Protein AF-0000000084946964 (afdb_homodimer)

InterPro domains:
  IPR011576 Pyridoxamine 5'-phosphate oxidase, N-terminal [PF01243] (3-88)
  IPR012349 FMN-binding split barrel [G3DSA:2.30.110.10] (1-130)

Secondary structure (DSSP, 8-state):
-HHHHHHHHHHS-EEEEEEETTEEEEEEE---EEETTEEEEEEETTSHHHHHHHH--EEEEEEEETTEEEEEEEEEEE---HHHHHHHHHH-GGGGGT--TTSSSEEEEEEEEEEEEEEESSSPPEEEE-/-HHHHHHHHHHS-EEEEEEETTEEEEEEE---EEETTEEEEEEETTSHHHHHHHH--EEEEEEEETTEEEEEEEEEEE---HHHHHHHHHH-GGGGGT--TTSSSEEEEEEEEEEEEEEESSSPPEEEE-

Organism: NCBI:txid445974

Nearest PDB structures (foldseek):
  2ig6-assembly1_A  TM=9.755E-01  e=3.071E-15  Clostridium acetobutylicum
  2ig6-assembly1_B  TM=9.569E-01  e=4.060E-15  Clostridium acetobutylicum
  2fhq-assembly1_B  TM=7.489E-01  e=1.573E-07  Bacteroides thetaiotaomicron VPI-5482
  2arz-assembly1_B  TM=8.173E-01  e=4.238E-06  Pseudomonas aeruginosa PAO1
  2hti-assembly1_A-2  TM=7.293E-01  e=6.716E-07  Halalkalibacterium halodurans

pLDDT: mean 97.81, std 1.6, range [90.12, 99.0]

Structure (mmCIF, N/CA/C/O backbone):
data_AF-0000000084946964-model_v1
#
loop_
_entity.id
_entity.type
_entity.pdbx_description
1 polymer "Pyridoxamine 5'-phosphate oxidase family protein"
#
loop_
_atom_site.group_PDB
_atom_site.id
_atom_site.type_symbol
_atom_site.label_atom_id
_atom_site.label_alt_id
_atom_site.label_comp_id
_atom_site.label_asym_id
_atom_site.label_entity_id
_atom_site.label_seq_id
_atom_site.pdbx_PDB_ins_code
_atom_site.Cartn_x
_atom_site.Cartn_y
_atom_site.Cartn_z
_atom_site.occupancy
_atom_site.B_iso_or_equiv
_atom_site.auth_seq_id
_atom_site.auth_comp_id
_atom_site.auth_asym_id
_atom_site.auth_atom_id
_atom_site.pdbx_PDB_model_num
ATOM 1 N N . MET A 1 1 ? 13.328 17.109 -1.846 1 94.44 1 MET A N 1
ATOM 2 C CA . MET A 1 1 ? 12.023 17.078 -1.196 1 94.44 1 MET A CA 1
ATOM 3 C C . MET A 1 1 ? 10.938 17.609 -2.129 1 94.44 1 MET A C 1
ATOM 5 O O . MET A 1 1 ? 9.891 17 -2.281 1 94.44 1 MET A O 1
ATOM 9 N N . ASN A 1 2 ? 11.18 18.641 -2.904 1 95.31 2 ASN A N 1
ATOM 10 C CA . ASN A 1 2 ? 10.164 19.25 -3.758 1 95.31 2 ASN A CA 1
ATOM 11 C C . ASN A 1 2 ? 9.727 18.312 -4.875 1 95.31 2 ASN A C 1
ATOM 13 O O . ASN A 1 2 ? 8.547 18.234 -5.203 1 95.31 2 ASN A O 1
ATOM 17 N N . GLU A 1 3 ? 10.672 17.562 -5.461 1 96.81 3 GLU A N 1
ATOM 18 C CA . GLU A 1 3 ? 10.328 16.625 -6.523 1 96.81 3 GLU A CA 1
ATOM 19 C C . GLU A 1 3 ? 9.453 15.492 -5.992 1 96.81 3 GLU A C 1
ATOM 21 O O . GLU A 1 3 ? 8.531 15.039 -6.672 1 96.81 3 GLU A O 1
ATOM 26 N N . VAL A 1 4 ? 9.781 15.062 -4.785 1 98.31 4 VAL A N 1
ATOM 27 C CA . VAL A 1 4 ? 9 14.016 -4.133 1 98.31 4 VAL A CA 1
ATOM 28 C C . VAL A 1 4 ? 7.586 14.523 -3.861 1 98.31 4 VAL A C 1
ATOM 30 O O . VAL A 1 4 ? 6.605 13.844 -4.18 1 98.31 4 VAL A O 1
ATOM 33 N N . TYR A 1 5 ? 7.5 15.719 -3.395 1 98.62 5 TYR A N 1
ATOM 34 C CA . TYR A 1 5 ? 6.223 16.359 -3.107 1 98.62 5 TYR A CA 1
ATOM 35 C C . TYR A 1 5 ? 5.387 16.5 -4.375 1 98.62 5 TYR A C 1
ATOM 37 O O . TYR A 1 5 ? 4.215 16.125 -4.398 1 98.62 5 TYR A O 1
ATOM 45 N N . GLU A 1 6 ? 5.965 16.984 -5.406 1 97.88 6 GLU A N 1
ATOM 46 C CA . GLU A 1 6 ? 5.266 17.234 -6.664 1 97.88 6 GLU A CA 1
ATOM 47 C C . GLU A 1 6 ? 4.789 15.922 -7.285 1 97.88 6 GLU A C 1
ATOM 49 O O . GLU A 1 6 ? 3.711 15.867 -7.883 1 97.88 6 GLU A O 1
ATOM 54 N N . PHE A 1 7 ? 5.648 14.93 -7.176 1 98.38 7 PHE A N 1
ATOM 55 C CA . PHE A 1 7 ? 5.262 13.633 -7.727 1 98.38 7 PHE A CA 1
ATOM 56 C C . PHE A 1 7 ? 4.035 13.086 -7.008 1 98.38 7 PHE A C 1
ATOM 58 O O . PHE A 1 7 ? 3.094 12.609 -7.645 1 98.38 7 PHE A O 1
ATOM 65 N N . LEU A 1 8 ? 4.066 13.125 -5.637 1 98.5 8 LEU A N 1
ATOM 66 C CA . LEU A 1 8 ? 2.932 12.648 -4.855 1 98.5 8 LEU A CA 1
ATOM 67 C C . LEU A 1 8 ? 1.674 13.445 -5.18 1 98.5 8 LEU A C 1
ATOM 69 O O . LEU A 1 8 ? 0.585 12.875 -5.293 1 98.5 8 LEU A O 1
ATOM 73 N N . LYS A 1 9 ? 1.826 14.75 -5.336 1 97.69 9 LYS A N 1
ATOM 74 C CA . LYS A 1 9 ? 0.696 15.609 -5.688 1 97.69 9 LYS A CA 1
ATOM 75 C C . LYS A 1 9 ? 0.116 15.219 -7.043 1 97.69 9 LYS A C 1
ATOM 77 O O . LYS A 1 9 ? -1.104 15.18 -7.219 1 97.69 9 LYS A O 1
ATOM 82 N N . LYS A 1 10 ? 0.976 14.969 -7.93 1 97.5 10 LYS A N 1
ATOM 83 C CA . LYS A 1 10 ? 0.555 14.57 -9.273 1 97.5 10 LYS A CA 1
ATOM 84 C C . LYS A 1 10 ? -0.201 13.25 -9.242 1 97.5 10 LYS A C 1
ATOM 86 O O . LYS A 1 10 ? -1.164 13.062 -9.992 1 97.5 10 LYS A O 1
ATOM 91 N N . CYS A 1 11 ? 0.212 12.328 -8.422 1 97.19 11 CYS A N 1
ATOM 92 C CA . CYS A 1 11 ? -0.445 11.031 -8.297 1 97.19 11 CYS A CA 1
ATOM 93 C C . CYS A 1 11 ? -1.863 11.188 -7.758 1 97.19 11 CYS A C 1
ATOM 95 O O . CYS A 1 11 ? -2.754 10.406 -8.109 1 97.19 11 CYS A O 1
ATOM 97 N N . GLY A 1 12 ? -2.057 12.188 -6.875 1 96.25 12 GLY A N 1
ATOM 98 C CA . GLY A 1 12 ? -3.363 12.406 -6.277 1 96.25 12 GLY A CA 1
ATOM 99 C C . GLY A 1 12 ? -3.648 11.477 -5.113 1 96.25 12 GLY A C 1
ATOM 100 O O . GLY A 1 12 ? -4.012 11.93 -4.023 1 96.25 12 GLY A O 1
ATOM 101 N N . THR A 1 13 ? -3.525 10.18 -5.359 1 97.69 13 THR A N 1
ATOM 102 C CA . THR A 1 13 ? -3.691 9.164 -4.332 1 97.69 13 THR A CA 1
ATOM 103 C C . THR A 1 13 ? -2.4 8.375 -4.141 1 97.69 13 THR A C 1
ATOM 105 O O . THR A 1 13 ? -1.735 8.016 -5.113 1 97.69 13 THR A O 1
ATOM 108 N N . TYR A 1 14 ? -1.976 8.219 -2.918 1 98.75 14 TYR A N 1
ATOM 109 C CA . TYR A 1 14 ? -0.879 7.32 -2.58 1 98.75 14 TYR A CA 1
ATOM 110 C C . TYR A 1 14 ? -1.308 6.312 -1.522 1 98.75 14 TYR A C 1
ATOM 112 O O . TYR A 1 14 ? -2.387 6.438 -0.936 1 98.75 14 TYR A O 1
ATOM 120 N N . TYR A 1 15 ? -0.534 5.277 -1.312 1 98.94 15 TYR A N 1
ATOM 121 C CA . TYR A 1 15 ? -0.86 4.191 -0.394 1 98.94 15 TYR A CA 1
ATOM 122 C C . TYR A 1 15 ? 0.138 4.129 0.755 1 98.94 15 TYR A C 1
ATOM 124 O O . TYR A 1 15 ? 1.344 3.998 0.533 1 98.94 15 TYR A O 1
ATOM 132 N N . LEU A 1 16 ? -0.376 4.277 1.931 1 99 16 LEU A N 1
ATOM 133 C CA . LEU A 1 16 ? 0.419 4.344 3.152 1 99 16 LEU A CA 1
ATOM 134 C C . LEU A 1 16 ? 0.406 3.01 3.887 1 99 16 LEU A C 1
ATOM 136 O O . LEU A 1 16 ? -0.66 2.502 4.242 1 99 16 LEU A O 1
ATOM 140 N N . ALA A 1 17 ? 1.577 2.473 4.09 1 98.94 17 ALA A N 1
ATOM 141 C CA . ALA A 1 17 ? 1.713 1.225 4.832 1 98.94 17 ALA A CA 1
ATOM 142 C C . ALA A 1 17 ? 2.219 1.482 6.25 1 98.94 17 ALA A C 1
ATOM 144 O O . ALA A 1 17 ? 3.119 2.299 6.457 1 98.94 17 ALA A O 1
ATOM 145 N N . THR A 1 18 ? 1.637 0.892 7.199 1 98.94 18 THR A N 1
ATOM 146 C CA . THR A 1 18 ? 2.021 0.849 8.609 1 98.94 18 THR A CA 1
ATOM 147 C C . THR A 1 18 ? 2.018 -0.586 9.125 1 98.94 18 THR A C 1
ATOM 149 O O . THR A 1 18 ? 1.725 -1.521 8.375 1 98.94 18 THR A O 1
ATOM 152 N N . VAL A 1 19 ? 2.473 -0.754 10.391 1 98.88 19 VAL A N 1
ATOM 153 C CA . VAL A 1 19 ? 2.438 -2.066 11.031 1 98.88 19 VAL A CA 1
ATOM 154 C C . VAL A 1 19 ? 1.538 -2.016 12.266 1 98.88 19 VAL A C 1
ATOM 156 O O . VAL A 1 19 ? 1.635 -1.089 13.07 1 98.88 19 VAL A O 1
ATOM 159 N N . GLU A 1 20 ? 0.625 -2.852 12.383 1 98.69 20 GLU A N 1
ATOM 160 C CA . GLU A 1 20 ? -0.148 -3.105 13.594 1 98.69 20 GLU A CA 1
A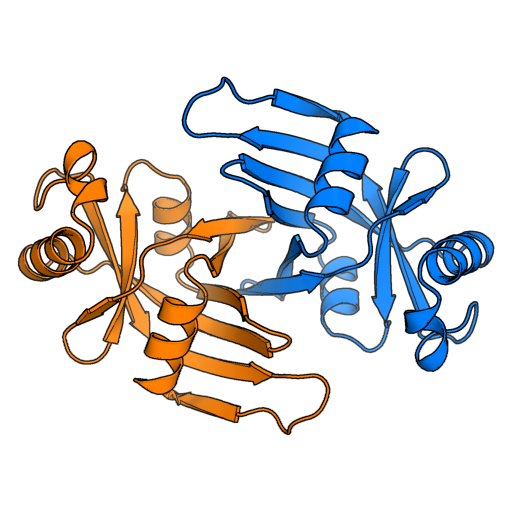TOM 161 C C . GLU A 1 20 ? 0.285 -4.41 14.258 1 98.69 20 GLU A C 1
ATOM 163 O O . GLU A 1 20 ? -0.088 -5.496 13.812 1 98.69 20 GLU A O 1
ATOM 168 N N . GLY A 1 21 ? 1.066 -4.332 15.391 1 97.5 21 GLY A N 1
ATOM 169 C CA . GLY A 1 21 ? 1.725 -5.531 15.891 1 97.5 21 GLY A CA 1
ATOM 170 C C . GLY A 1 21 ? 2.717 -6.117 14.906 1 97.5 21 GLY A C 1
ATOM 171 O O . GLY A 1 21 ? 3.768 -5.531 14.648 1 97.5 21 GLY A O 1
ATOM 172 N N . TYR A 1 22 ? 2.375 -7.215 14.336 1 97.25 22 TYR A N 1
ATOM 173 C CA . TYR A 1 22 ? 3.244 -7.836 13.344 1 97.25 22 TYR A CA 1
ATOM 174 C C . TYR A 1 22 ? 2.596 -7.82 11.961 1 97.25 22 TYR A C 1
ATOM 176 O O . TYR A 1 22 ? 3.156 -8.352 11 1 97.25 22 TYR A O 1
ATOM 184 N N . LYS A 1 23 ? 1.395 -7.238 11.859 1 98.62 23 LYS A N 1
ATOM 185 C CA . LYS A 1 23 ? 0.622 -7.277 10.625 1 98.62 23 LYS A CA 1
ATOM 186 C C . LYS A 1 23 ? 0.816 -6 9.812 1 98.62 23 LYS A C 1
ATOM 188 O O . LYS A 1 23 ? 0.728 -4.895 10.352 1 98.62 23 LYS A O 1
ATOM 193 N N . PRO A 1 24 ? 1.082 -6.152 8.523 1 98.94 24 PRO A N 1
ATOM 194 C CA . PRO A 1 24 ? 1.097 -4.969 7.656 1 98.94 24 PRO A CA 1
ATOM 195 C C . PRO A 1 24 ? -0.3 -4.406 7.406 1 98.94 24 PRO A C 1
ATOM 197 O O . PRO A 1 24 ? -1.271 -5.16 7.324 1 98.94 24 PRO A O 1
ATOM 200 N N . ARG A 1 25 ? -0.43 -3.15 7.375 1 98.94 25 ARG A N 1
ATOM 201 C CA . ARG A 1 25 ? -1.631 -2.418 6.984 1 98.94 25 ARG A CA 1
ATOM 202 C C . ARG A 1 25 ? -1.343 -1.472 5.824 1 98.94 25 ARG A C 1
ATOM 204 O O . ARG A 1 25 ? -0.247 -0.915 5.727 1 98.94 25 ARG A O 1
ATOM 211 N N . VAL A 1 26 ? -2.258 -1.271 4.934 1 98.94 26 VAL A N 1
ATOM 212 C CA . VAL A 1 26 ? -2.09 -0.333 3.83 1 98.94 26 VAL A CA 1
ATOM 213 C C . VAL A 1 26 ? -3.438 0.286 3.467 1 98.94 26 VAL A C 1
ATOM 215 O O . VAL A 1 26 ? -4.461 -0.405 3.451 1 98.94 26 VAL A O 1
ATOM 218 N N . ARG A 1 27 ? -3.457 1.585 3.213 1 98.81 27 ARG A N 1
ATOM 219 C CA . ARG A 1 27 ? -4.68 2.307 2.867 1 98.81 27 ARG A CA 1
ATOM 220 C C . ARG A 1 27 ? -4.379 3.479 1.94 1 98.81 27 ARG A C 1
ATOM 222 O O . ARG A 1 27 ? -3.252 3.98 1.912 1 98.81 27 ARG A O 1
ATOM 229 N N . PRO A 1 28 ? -5.348 3.879 1.235 1 98.5 28 PRO A N 1
ATOM 230 C CA . PRO A 1 28 ? -5.148 5.047 0.374 1 98.5 28 PRO A CA 1
ATOM 231 C C . PRO A 1 28 ? -5.211 6.363 1.143 1 98.5 28 PRO A C 1
ATOM 233 O O . PRO A 1 28 ? -6.004 6.5 2.078 1 98.5 28 PRO A O 1
ATOM 236 N N . PHE A 1 29 ? -4.383 7.27 0.793 1 98.38 29 PHE A N 1
ATOM 237 C CA . PHE A 1 29 ? -4.367 8.648 1.263 1 98.38 29 PHE A CA 1
ATOM 238 C C . PHE A 1 29 ? -4.41 9.617 0.09 1 98.38 29 PHE A C 1
ATOM 240 O O . PHE A 1 29 ? -3.879 9.328 -0.984 1 98.38 29 PHE A O 1
ATOM 247 N N . GLY A 1 30 ? -4.988 10.781 0.323 1 96.81 30 GLY A N 1
ATOM 248 C CA . GLY A 1 30 ? -5.035 11.805 -0.705 1 96.81 30 GLY A CA 1
ATOM 249 C C . GLY A 1 30 ? -4.398 13.109 -0.269 1 96.81 30 GLY A C 1
ATOM 250 O O . GLY A 1 30 ? -4.395 14.086 -1.022 1 96.81 30 GLY A O 1
ATOM 251 N N . THR A 1 31 ? -3.928 13.156 0.93 1 97.44 31 THR A N 1
ATOM 252 C CA . THR A 1 31 ? -3.432 14.406 1.48 1 97.44 31 THR A CA 1
ATOM 253 C C . THR A 1 31 ? -1.916 14.367 1.651 1 97.44 31 THR A C 1
ATOM 255 O O . THR A 1 31 ? -1.388 13.477 2.322 1 97.44 31 THR A O 1
ATOM 258 N N . ILE A 1 32 ? -1.217 15.258 1.091 1 98.62 32 ILE A N 1
ATOM 259 C CA . ILE A 1 32 ? 0.216 15.477 1.262 1 98.62 32 ILE A CA 1
ATOM 260 C C . ILE A 1 32 ? 0.525 16.969 1.166 1 98.62 32 ILE A C 1
ATOM 262 O O . ILE A 1 32 ? -0.032 17.672 0.32 1 98.62 32 ILE A O 1
ATOM 266 N N . ASP A 1 33 ? 1.268 17.453 2.061 1 98.06 33 ASP A N 1
ATOM 267 C CA . ASP A 1 33 ? 1.603 18.875 2.014 1 98.06 33 ASP A CA 1
ATOM 268 C C . ASP A 1 33 ? 3.033 19.109 2.488 1 98.06 33 ASP A C 1
ATOM 270 O O . ASP A 1 33 ? 3.646 18.234 3.102 1 98.06 33 ASP A O 1
ATOM 274 N N . LEU A 1 34 ? 3.551 20.25 2.09 1 98 34 LEU A N 1
ATOM 275 C CA . LEU A 1 34 ? 4.84 20.75 2.564 1 98 34 LEU A CA 1
ATOM 276 C C . LEU A 1 34 ? 4.656 21.859 3.598 1 98 34 LEU A C 1
ATOM 278 O O . LEU A 1 34 ? 3.941 22.828 3.35 1 98 34 LEU A O 1
ATOM 282 N N . TYR A 1 35 ? 5.199 21.641 4.715 1 97.38 35 TYR A N 1
ATOM 283 C CA . TYR A 1 35 ? 5.18 22.625 5.789 1 97.38 35 TYR A CA 1
ATOM 284 C C . TYR A 1 35 ? 6.484 22.609 6.574 1 97.38 35 TYR A C 1
ATOM 286 O O . TYR A 1 35 ? 6.996 21.531 6.906 1 97.38 35 TYR A O 1
ATOM 294 N N . ASN A 1 36 ? 7.152 23.781 6.824 1 95.88 36 ASN A N 1
ATOM 295 C CA . ASN A 1 36 ? 8.422 23.906 7.527 1 95.88 36 ASN A CA 1
ATOM 296 C C . ASN A 1 36 ? 9.484 22.969 6.934 1 95.88 36 ASN A C 1
ATOM 298 O O . ASN A 1 36 ? 10.18 22.281 7.668 1 95.88 36 ASN A O 1
ATOM 302 N N . ASN A 1 37 ? 9.492 22.797 5.676 1 95.69 37 ASN A N 1
ATOM 303 C CA . ASN A 1 37 ? 10.477 22.047 4.895 1 95.69 37 ASN A CA 1
ATOM 304 C C . ASN A 1 37 ? 10.406 20.562 5.188 1 95.69 37 ASN A C 1
ATOM 306 O O . ASN A 1 37 ? 11.43 19.875 5.23 1 95.69 37 ASN A O 1
ATOM 310 N N . ARG A 1 38 ? 9.195 20.109 5.477 1 97.31 38 ARG A N 1
ATOM 311 C CA . ARG A 1 38 ? 8.953 18.688 5.66 1 97.31 38 ARG A CA 1
ATOM 312 C C . ARG A 1 38 ? 7.672 18.25 4.961 1 97.31 38 ARG A C 1
ATOM 314 O O . ARG A 1 38 ? 6.762 19.062 4.766 1 97.31 38 ARG A O 1
ATOM 321 N N . LEU A 1 39 ? 7.652 17.016 4.586 1 98.69 39 LEU A N 1
ATOM 322 C CA . LEU A 1 39 ? 6.41 16.422 4.098 1 98.69 39 LEU A CA 1
ATOM 323 C C . LEU A 1 39 ? 5.469 16.094 5.25 1 98.69 39 LEU A C 1
ATOM 325 O O . LEU A 1 39 ? 5.898 15.586 6.289 1 98.69 39 LEU A O 1
ATOM 329 N N . TYR A 1 40 ? 4.195 16.422 5.074 1 98.81 40 TYR A N 1
ATOM 330 C CA . TYR A 1 40 ? 3.172 16.172 6.082 1 98.81 40 TYR A CA 1
ATOM 331 C C . TYR A 1 40 ? 2.043 15.32 5.512 1 98.81 40 TYR A C 1
ATOM 333 O O . TYR A 1 40 ? 1.633 15.508 4.363 1 98.81 40 TYR A O 1
ATOM 341 N N . ILE A 1 41 ? 1.542 14.469 6.34 1 98.88 41 ILE A N 1
ATOM 342 C CA . ILE A 1 41 ? 0.297 13.758 6.059 1 98.88 41 ILE A CA 1
ATOM 343 C C . ILE A 1 41 ? -0.733 14.078 7.141 1 98.88 41 ILE A C 1
ATOM 345 O O . ILE A 1 41 ? -0.386 14.594 8.203 1 98.88 41 ILE A O 1
ATOM 349 N N . GLN A 1 42 ? -1.988 13.773 6.852 1 98.81 42 GLN A N 1
ATOM 350 C CA . GLN A 1 42 ? -3.076 14.117 7.762 1 98.81 42 GLN A CA 1
ATOM 351 C C . GLN A 1 42 ? -4.004 12.922 7.984 1 98.81 42 GLN A C 1
ATOM 353 O O . GLN A 1 42 ? -4.32 12.195 7.043 1 98.81 42 GLN A O 1
ATOM 358 N N . THR A 1 43 ? -4.379 12.703 9.172 1 98.62 43 THR A N 1
ATOM 359 C CA . THR A 1 43 ? -5.391 11.719 9.539 1 98.62 43 THR A CA 1
ATOM 360 C C . THR A 1 43 ? -6.117 12.133 10.812 1 98.62 43 THR A C 1
ATOM 362 O O . THR A 1 43 ? -6.031 13.289 11.234 1 98.62 43 THR A O 1
ATOM 365 N N . GLY A 1 44 ? -7.023 11.289 11.281 1 98.5 44 GLY A N 1
ATOM 366 C CA . GLY A 1 44 ? -7.711 11.508 12.547 1 98.5 44 GLY A CA 1
ATOM 367 C C . GLY A 1 44 ? -7.188 10.625 13.664 1 98.5 44 GLY A C 1
ATOM 368 O O . GLY A 1 44 ? -6.805 9.477 13.43 1 98.5 44 GLY A O 1
ATOM 369 N N . LYS A 1 45 ? -7.25 11.156 14.852 1 98.44 45 LYS A N 1
ATOM 370 C CA . LYS A 1 45 ? -6.781 10.461 16.047 1 98.44 45 LYS A CA 1
ATOM 371 C C . LYS A 1 45 ? -7.559 9.164 16.266 1 98.44 45 LYS A C 1
ATOM 373 O O . LYS A 1 45 ? -7.004 8.172 16.734 1 98.44 45 LYS A O 1
ATOM 378 N N . VAL A 1 46 ? -8.789 9.18 15.922 1 98.25 46 VAL A N 1
ATOM 379 C CA . VAL A 1 46 ? -9.68 8.062 16.219 1 98.25 46 VAL A CA 1
ATOM 380 C C . VAL A 1 46 ? -9.352 6.879 15.312 1 98.25 46 VAL A C 1
ATOM 382 O O . VAL A 1 46 ? -9.781 5.754 15.562 1 98.25 46 VAL A O 1
ATOM 385 N N . LYS A 1 47 ? -8.672 7.121 14.227 1 98.06 47 LYS A N 1
ATOM 386 C CA . LYS A 1 47 ? -8.438 6.098 13.219 1 98.06 47 LYS A CA 1
ATOM 387 C C . LYS A 1 47 ? -7.301 5.168 13.625 1 98.06 47 LYS A C 1
ATOM 389 O O . LYS A 1 47 ? -6.344 5.598 14.273 1 98.06 47 LYS A O 1
ATOM 394 N N . ALA A 1 48 ? -7.332 3.943 13.203 1 98.56 48 ALA A N 1
ATOM 395 C CA . ALA A 1 48 ? -6.332 2.93 13.531 1 98.56 48 ALA A CA 1
ATOM 396 C C . ALA A 1 48 ? -4.941 3.371 13.078 1 98.56 48 ALA A C 1
ATOM 398 O O . ALA A 1 48 ? -3.945 3.068 13.742 1 98.56 48 ALA A O 1
ATOM 399 N N . VAL A 1 49 ? -4.871 4.078 11.914 1 98.81 49 VAL A N 1
ATOM 400 C CA . VAL A 1 49 ? -3.586 4.492 11.359 1 98.81 49 VAL A CA 1
ATOM 401 C C . VAL A 1 49 ? -2.857 5.391 12.359 1 98.81 49 VAL A C 1
ATOM 403 O O . VAL A 1 49 ? -1.637 5.297 12.516 1 98.81 49 VAL A O 1
ATOM 406 N N . SER A 1 50 ? -3.562 6.273 12.969 1 98.75 50 SER A N 1
ATOM 407 C CA . SER A 1 50 ? -2.951 7.145 13.969 1 98.75 50 SER A CA 1
ATOM 408 C C . SER A 1 50 ? -2.322 6.332 15.094 1 98.75 50 SER A C 1
ATOM 410 O O . SER A 1 50 ? -1.161 6.547 15.453 1 98.75 50 SER A O 1
ATOM 412 N N . ARG A 1 51 ? -3.055 5.41 15.633 1 98.56 51 ARG A N 1
ATOM 413 C CA . ARG A 1 51 ? -2.553 4.547 16.703 1 98.56 51 ARG A CA 1
ATOM 414 C C . ARG A 1 51 ? -1.346 3.742 16.219 1 98.56 51 ARG A C 1
ATOM 416 O O . ARG A 1 51 ? -0.357 3.611 16.953 1 98.56 51 ARG A O 1
ATOM 423 N N . GLN A 1 52 ? -1.434 3.182 15.094 1 98.88 52 GLN A N 1
ATOM 424 C CA . GLN A 1 52 ? -0.354 2.377 14.531 1 98.88 52 GLN A CA 1
ATOM 425 C C . GLN A 1 52 ? 0.933 3.188 14.414 1 98.88 52 GLN A C 1
ATOM 427 O O . GLN A 1 52 ? 2.006 2.721 14.805 1 98.88 52 GLN A O 1
ATOM 432 N N . ILE A 1 53 ? 0.849 4.41 13.883 1 98.88 53 ILE A N 1
ATOM 433 C CA . ILE A 1 53 ? 2.016 5.258 13.672 1 98.88 53 ILE A CA 1
ATOM 434 C C . ILE A 1 53 ? 2.629 5.629 15.023 1 98.88 53 ILE A C 1
ATOM 436 O O . ILE A 1 53 ? 3.854 5.676 15.164 1 98.88 53 ILE A O 1
ATOM 440 N N . LYS A 1 54 ? 1.807 5.898 15.977 1 98.5 54 LYS A N 1
ATOM 441 C CA . LYS A 1 54 ? 2.303 6.27 17.297 1 98.5 54 LYS A CA 1
ATOM 442 C C . LYS A 1 54 ? 3.014 5.098 17.969 1 98.5 54 LYS A C 1
ATOM 444 O O . LYS A 1 54 ? 3.98 5.289 18.719 1 98.5 54 LYS A O 1
ATOM 449 N N . GLU A 1 55 ? 2.562 3.895 17.734 1 98.62 55 GLU A N 1
ATOM 450 C CA . GLU A 1 55 ? 3.176 2.689 18.281 1 98.62 55 GLU A CA 1
ATOM 451 C C . GLU A 1 55 ? 4.457 2.33 17.531 1 98.62 55 GLU A C 1
ATOM 453 O O . GLU A 1 55 ? 5.438 1.897 18.141 1 98.62 55 GLU A O 1
ATOM 458 N N . ASN A 1 56 ? 4.457 2.396 16.281 1 98.75 56 ASN A N 1
ATOM 459 C CA . ASN A 1 56 ? 5.574 2.168 15.367 1 98.75 56 ASN A CA 1
ATOM 460 C C . ASN A 1 56 ? 5.633 3.234 14.273 1 98.75 56 ASN A C 1
ATOM 462 O O . ASN A 1 56 ? 4.895 3.166 13.289 1 98.75 56 ASN A O 1
ATOM 466 N N . PRO A 1 57 ? 6.52 4.207 14.414 1 98.88 57 PRO A N 1
ATOM 467 C CA . PRO A 1 57 ? 6.496 5.379 13.531 1 98.88 57 PRO A CA 1
ATOM 468 C C . PRO A 1 57 ? 7.027 5.078 12.133 1 98.88 57 PRO A C 1
ATOM 470 O O . PRO A 1 57 ? 7.008 5.949 11.266 1 98.88 57 PRO A O 1
ATOM 473 N N . GLN A 1 58 ? 7.574 3.852 11.898 1 98.88 58 GLN A N 1
ATOM 474 C CA . GLN A 1 58 ? 8.031 3.479 10.562 1 98.88 58 GLN A CA 1
ATOM 475 C C . GLN A 1 58 ? 6.852 3.355 9.602 1 98.88 58 GLN A C 1
ATOM 477 O O . GLN A 1 58 ? 5.879 2.652 9.883 1 98.88 58 GLN A O 1
ATOM 482 N N . ILE A 1 59 ? 6.926 4.062 8.5 1 98.94 59 ILE A N 1
ATOM 483 C CA . ILE A 1 59 ? 5.902 3.971 7.461 1 98.94 59 ILE A CA 1
ATOM 484 C C . ILE A 1 59 ? 6.566 3.793 6.098 1 98.94 59 ILE A C 1
ATOM 486 O O . ILE A 1 59 ? 7.766 4.043 5.945 1 98.94 59 ILE A O 1
ATOM 490 N N . GLU A 1 60 ? 5.887 3.357 5.129 1 98.94 60 GLU A N 1
ATOM 491 C CA . GLU A 1 60 ? 6.277 3.404 3.721 1 98.94 60 GLU A CA 1
ATOM 492 C C . GLU A 1 60 ? 5.113 3.846 2.84 1 98.94 60 GLU A C 1
ATOM 494 O O . GLU A 1 60 ? 3.965 3.471 3.088 1 98.94 60 GLU A O 1
ATOM 499 N N . ILE A 1 61 ? 5.387 4.586 1.857 1 98.94 61 ILE A N 1
ATOM 500 C CA . ILE A 1 61 ? 4.41 5.125 0.915 1 98.94 61 ILE A CA 1
ATOM 501 C C . ILE A 1 61 ? 4.734 4.637 -0.496 1 98.94 61 ILE A C 1
ATOM 503 O O . ILE A 1 61 ? 5.902 4.574 -0.885 1 98.94 61 ILE A O 1
ATOM 507 N N . CYS A 1 62 ? 3.746 4.344 -1.235 1 98.94 62 CYS A N 1
ATOM 508 C CA . CYS A 1 62 ? 3.896 4.012 -2.646 1 98.94 62 CYS A CA 1
ATOM 509 C C . CYS A 1 62 ? 2.787 4.648 -3.479 1 98.94 62 CYS A C 1
ATOM 511 O O . CYS A 1 62 ? 1.638 4.715 -3.039 1 98.94 62 CYS A O 1
ATOM 513 N N . ALA A 1 63 ? 3.082 5.082 -4.629 1 98.75 63 ALA A N 1
ATOM 514 C CA . ALA A 1 63 ? 2.135 5.648 -5.59 1 98.75 63 ALA A CA 1
ATOM 515 C C . ALA A 1 63 ? 2.635 5.477 -7.02 1 98.75 63 ALA A C 1
ATOM 517 O O . ALA A 1 63 ? 3.84 5.34 -7.25 1 98.75 63 ALA A O 1
ATOM 518 N N . MET A 1 64 ? 1.759 5.434 -7.895 1 97.69 64 MET A N 1
ATOM 519 C CA . MET A 1 64 ? 2.104 5.312 -9.312 1 97.69 64 MET A CA 1
ATOM 520 C C . MET A 1 64 ? 1.487 6.445 -10.125 1 97.69 64 MET A C 1
ATOM 522 O O . MET A 1 64 ? 0.381 6.898 -9.82 1 97.69 64 MET A O 1
ATOM 526 N N . ASP A 1 65 ? 2.203 6.898 -11.117 1 95.25 65 ASP A N 1
ATOM 527 C CA . ASP A 1 65 ? 1.728 7.871 -12.094 1 95.25 65 ASP A CA 1
ATOM 528 C C . ASP A 1 65 ? 2.398 7.668 -13.445 1 95.25 65 ASP A C 1
ATOM 530 O O . ASP A 1 65 ? 3.619 7.797 -13.57 1 95.25 65 ASP A O 1
ATOM 534 N N . ASP A 1 66 ? 1.605 7.395 -14.516 1 92.12 66 ASP A N 1
ATOM 535 C CA . ASP A 1 66 ? 2.039 7.359 -15.906 1 92.12 66 ASP A CA 1
ATOM 536 C C . ASP A 1 66 ? 3.27 6.473 -16.078 1 92.12 66 ASP A C 1
ATOM 538 O O . ASP A 1 66 ? 4.297 6.922 -16.594 1 92.12 66 ASP A O 1
ATOM 542 N N . GLY A 1 67 ? 3.199 5.297 -15.641 1 93.25 67 GLY A N 1
ATOM 543 C CA . GLY A 1 67 ? 4.246 4.316 -15.875 1 93.25 67 GLY A CA 1
ATOM 544 C C . GLY A 1 67 ? 5.398 4.426 -14.898 1 93.25 67 GLY A C 1
ATOM 545 O O . GLY A 1 67 ? 6.34 3.631 -14.938 1 93.25 67 GLY A O 1
ATOM 546 N N . LYS A 1 68 ? 5.375 5.477 -14.039 1 97.5 68 LYS A N 1
ATOM 547 C CA . LYS A 1 68 ? 6.363 5.637 -12.969 1 97.5 68 LYS A CA 1
ATOM 548 C C . LYS A 1 68 ? 5.738 5.375 -11.602 1 97.5 68 LYS A C 1
ATOM 550 O O . LYS A 1 68 ? 4.52 5.473 -11.445 1 97.5 68 LYS A O 1
ATOM 555 N N . TRP A 1 69 ? 6.609 4.977 -10.656 1 98.56 69 TRP A N 1
ATOM 556 C CA . TRP A 1 69 ? 6.117 4.828 -9.297 1 98.56 69 TRP A CA 1
ATOM 557 C C . TRP A 1 69 ? 7.152 5.316 -8.281 1 98.56 69 TRP A C 1
ATOM 559 O O . TRP A 1 69 ? 8.336 5.438 -8.609 1 98.56 69 TRP A O 1
ATOM 569 N N . ILE A 1 70 ? 6.691 5.66 -7.137 1 98.81 70 ILE A N 1
ATOM 570 C CA . ILE A 1 70 ? 7.551 6.113 -6.051 1 98.81 70 ILE A CA 1
ATOM 571 C C . ILE A 1 70 ? 7.359 5.215 -4.832 1 98.81 70 ILE A C 1
ATOM 573 O O . ILE A 1 70 ? 6.25 4.758 -4.559 1 98.81 70 ILE A O 1
ATOM 577 N N . ARG A 1 71 ? 8.43 4.914 -4.152 1 98.81 71 ARG A N 1
ATOM 578 C CA . ARG A 1 71 ? 8.422 4.305 -2.828 1 98.81 71 ARG A CA 1
ATOM 579 C C . ARG A 1 71 ? 9.188 5.164 -1.828 1 98.81 71 ARG A C 1
ATOM 581 O O . ARG A 1 71 ? 10.305 5.602 -2.107 1 98.81 71 ARG A O 1
ATOM 588 N N . ILE A 1 72 ? 8.547 5.387 -0.712 1 98.94 72 ILE A N 1
ATOM 589 C CA . ILE A 1 72 ? 9.141 6.254 0.299 1 98.94 72 ILE A CA 1
ATOM 590 C C . ILE A 1 72 ? 9.195 5.523 1.64 1 98.94 72 ILE A C 1
ATOM 592 O O . ILE A 1 72 ? 8.156 5.137 2.182 1 98.94 72 ILE A O 1
ATOM 596 N N . GLU A 1 73 ? 10.367 5.289 2.107 1 98.88 73 GLU A N 1
ATOM 597 C CA . GLU A 1 73 ? 10.562 4.906 3.502 1 98.88 73 GLU A CA 1
ATOM 598 C C . GLU A 1 73 ? 10.742 6.133 4.391 1 98.88 73 GLU A C 1
ATOM 600 O O . GLU A 1 73 ? 11.516 7.035 4.066 1 98.88 73 GLU A O 1
ATOM 605 N N . ALA A 1 74 ? 10 6.137 5.5 1 98.94 74 ALA A N 1
ATOM 606 C CA . ALA A 1 74 ? 10.117 7.289 6.395 1 98.94 74 ALA A CA 1
ATOM 607 C C . ALA A 1 74 ? 9.672 6.926 7.809 1 98.94 74 ALA A C 1
ATOM 609 O O . ALA A 1 74 ? 9.141 5.84 8.047 1 98.94 74 ALA A O 1
ATOM 610 N N . THR A 1 75 ? 9.984 7.789 8.734 1 98.88 75 THR A N 1
ATOM 611 C CA . THR A 1 75 ? 9.383 7.809 10.062 1 98.88 75 THR A CA 1
ATOM 612 C C . THR A 1 75 ? 8.422 8.984 10.203 1 98.88 75 THR A C 1
ATOM 614 O O . THR A 1 75 ? 8.719 10.094 9.766 1 98.88 75 THR A O 1
ATOM 617 N N . ALA A 1 76 ? 7.266 8.734 10.734 1 98.94 76 ALA A N 1
ATOM 618 C CA . ALA A 1 76 ? 6.246 9.766 10.883 1 98.94 76 ALA A CA 1
ATOM 619 C C . ALA A 1 76 ? 6.105 10.195 12.336 1 98.94 76 ALA A C 1
ATOM 621 O O . ALA A 1 76 ? 6 9.344 13.234 1 98.94 76 ALA A O 1
ATOM 622 N N . TYR A 1 77 ? 6.012 11.523 12.57 1 98.75 77 TYR A N 1
ATOM 623 C CA . TYR A 1 77 ? 5.895 12.062 13.914 1 98.75 77 TYR A CA 1
ATOM 624 C C . TYR A 1 77 ? 4.727 13.031 14.023 1 98.75 77 TYR A C 1
ATOM 626 O O . TYR A 1 77 ? 4.539 13.883 13.148 1 98.75 77 TYR A O 1
ATOM 634 N N . LEU A 1 78 ? 3.984 12.914 15.062 1 98.75 78 LEU A N 1
ATOM 635 C CA . LEU A 1 78 ? 2.857 13.805 15.312 1 98.75 78 LEU A CA 1
ATOM 636 C C . LEU A 1 78 ? 3.334 15.242 15.531 1 98.75 78 LEU A C 1
ATOM 638 O O . LEU A 1 78 ? 4.316 15.469 16.234 1 98.75 78 LEU A O 1
ATOM 642 N N . ASP A 1 79 ? 2.754 16.172 14.82 1 98.5 79 ASP A N 1
ATOM 643 C CA . ASP A 1 79 ? 2.963 17.594 15.07 1 98.5 79 ASP A CA 1
ATOM 644 C C . ASP A 1 79 ? 1.753 18.203 15.766 1 98.5 79 ASP A C 1
ATOM 646 O O . ASP A 1 79 ? 0.708 18.406 15.141 1 98.5 79 ASP A O 1
ATOM 650 N N . ASN A 1 80 ? 1.892 18.609 17 1 96.38 80 ASN A N 1
ATOM 651 C CA . ASN A 1 80 ? 0.792 19.109 17.812 1 96.38 80 ASN A CA 1
ATOM 652 C C . ASN A 1 80 ? 0.584 20.609 17.625 1 96.38 80 ASN A C 1
ATOM 654 O O . ASN A 1 80 ? -0.281 21.203 18.25 1 96.38 80 ASN A O 1
ATOM 658 N N . ASN A 1 81 ? 1.341 21.203 16.719 1 97.31 81 ASN A N 1
ATOM 659 C CA . ASN A 1 81 ? 1.17 22.625 16.453 1 97.31 81 ASN A CA 1
ATOM 660 C C . ASN A 1 81 ? -0.111 22.891 15.664 1 97.31 81 ASN A C 1
ATOM 662 O O . ASN A 1 81 ? -0.271 22.406 14.539 1 97.31 81 ASN A O 1
ATOM 666 N N . ILE A 1 82 ? -0.979 23.719 16.234 1 98.19 82 ILE A N 1
ATOM 667 C CA . ILE A 1 82 ? -2.273 24 15.633 1 98.19 82 ILE A CA 1
ATOM 668 C C . ILE A 1 82 ? -2.072 24.672 14.273 1 98.19 82 ILE A C 1
ATOM 670 O O . ILE A 1 82 ? -2.885 24.484 13.359 1 98.19 82 ILE A O 1
ATOM 674 N N . ASP A 1 83 ? -0.991 25.391 14.07 1 98.62 83 ASP A N 1
ATOM 675 C CA . ASP A 1 83 ? -0.727 26.078 12.805 1 98.62 83 ASP A CA 1
ATOM 676 C C . ASP A 1 83 ? -0.454 25.062 11.688 1 98.62 83 ASP A C 1
ATOM 678 O O . ASP A 1 83 ? -0.794 25.312 10.531 1 98.62 83 ASP A O 1
ATOM 682 N N . ALA A 1 84 ? 0.186 23.938 12.039 1 98.62 84 ALA A N 1
ATOM 683 C CA . ALA A 1 84 ? 0.391 22.875 11.055 1 98.62 84 ALA A CA 1
ATOM 684 C C . ALA A 1 84 ? -0.941 22.281 10.602 1 98.62 84 ALA A C 1
ATOM 686 O O . ALA A 1 84 ? -1.129 22 9.414 1 98.62 84 ALA A O 1
ATOM 687 N N . GLN A 1 85 ? -1.847 22.109 11.555 1 98.69 85 GLN A N 1
ATOM 688 C CA . GLN A 1 85 ? -3.182 21.625 11.211 1 98.69 85 GLN A CA 1
ATOM 689 C C . GLN A 1 85 ? -3.904 22.609 10.297 1 98.69 85 GLN A C 1
ATOM 691 O O . GLN A 1 85 ? -4.508 22.219 9.297 1 98.69 85 GLN A O 1
ATOM 696 N N . LYS A 1 86 ? -3.812 23.922 10.695 1 98.62 86 LYS A N 1
ATOM 697 C CA . LYS A 1 86 ? -4.434 24.969 9.891 1 98.62 86 LYS A CA 1
ATOM 698 C C . LYS A 1 86 ? -3.887 24.969 8.469 1 98.62 86 LYS A C 1
ATOM 700 O O . LYS A 1 86 ? -4.652 25.047 7.504 1 98.62 86 LYS A O 1
ATOM 705 N N . HIS A 1 87 ? -2.574 24.891 8.375 1 98.62 87 HIS A N 1
ATOM 706 C CA . HIS A 1 87 ? -1.923 24.891 7.066 1 98.62 87 HIS A CA 1
ATOM 707 C C . HIS A 1 87 ? -2.418 23.734 6.203 1 98.62 87 HIS A C 1
ATOM 709 O O . HIS A 1 87 ? -2.791 23.938 5.043 1 98.62 87 HIS A O 1
ATOM 715 N N . MET A 1 88 ? -2.457 22.531 6.742 1 98.5 88 MET A N 1
ATOM 716 C CA . MET A 1 88 ? -2.889 21.328 6.027 1 98.5 88 MET A CA 1
ATOM 717 C C . MET A 1 88 ? -4.34 21.469 5.574 1 98.5 88 MET A C 1
ATOM 719 O O . MET A 1 88 ? -4.652 21.234 4.406 1 98.5 88 MET A O 1
ATOM 723 N N . LEU A 1 89 ? -5.207 21.875 6.484 1 98.31 89 LEU A N 1
ATOM 724 C CA . LEU A 1 89 ? -6.637 21.906 6.188 1 98.31 89 LEU A CA 1
ATOM 725 C C . LEU A 1 89 ? -6.969 23.031 5.219 1 98.31 89 LEU A C 1
ATOM 727 O O . LEU A 1 89 ? -7.941 22.953 4.461 1 98.31 89 LEU A O 1
ATOM 731 N N . ALA A 1 90 ? -6.172 24.125 5.227 1 98.19 90 ALA A N 1
ATOM 732 C CA . ALA A 1 90 ? -6.336 25.188 4.238 1 98.19 90 ALA A CA 1
ATOM 733 C C . ALA A 1 90 ? -6.059 24.672 2.83 1 98.19 90 ALA A C 1
ATOM 735 O O . ALA A 1 90 ? -6.688 25.125 1.866 1 98.19 90 ALA A O 1
ATOM 736 N N . ALA A 1 91 ? -5.098 23.766 2.729 1 97.69 91 ALA A N 1
ATOM 737 C CA . ALA A 1 91 ? -4.715 23.203 1.431 1 97.69 91 ALA A CA 1
ATOM 738 C C . ALA A 1 91 ? -5.742 22.188 0.943 1 97.69 91 ALA A C 1
ATOM 740 O O . ALA A 1 91 ? -5.793 21.875 -0.247 1 97.69 91 ALA A O 1
ATOM 741 N N . TYR A 1 92 ? -6.496 21.609 1.834 1 97.75 92 TYR A N 1
ATOM 742 C CA . TYR A 1 92 ? -7.504 20.609 1.507 1 97.75 92 TYR A CA 1
ATOM 743 C C . TYR A 1 92 ? -8.859 20.984 2.096 1 97.75 92 TYR A C 1
ATOM 745 O O . TYR A 1 92 ? -9.344 20.328 3.021 1 97.75 92 TYR A O 1
ATOM 753 N N . PRO A 1 93 ? -9.594 21.906 1.46 1 96.94 93 PRO A N 1
ATOM 754 C CA . PRO A 1 93 ? -10.836 22.438 2.016 1 96.94 93 PRO A CA 1
ATOM 755 C C . PRO A 1 93 ? -11.922 21.375 2.16 1 96.94 93 PRO A C 1
ATOM 757 O O . PRO A 1 93 ? -12.781 21.484 3.039 1 96.94 93 PRO A O 1
ATOM 760 N N . SER A 1 94 ? -11.883 20.344 1.33 1 95.31 94 SER A N 1
ATOM 761 C CA . SER A 1 94 ? -12.891 19.297 1.396 1 95.31 94 SER A CA 1
ATOM 762 C C . SER A 1 94 ? -12.82 18.547 2.723 1 95.31 94 SER A C 1
ATOM 764 O O . SER A 1 94 ? -13.797 17.906 3.137 1 95.31 94 SER A O 1
ATOM 766 N N . LEU A 1 95 ? -11.68 18.578 3.428 1 96.44 95 LEU A N 1
ATOM 767 C CA . LEU A 1 95 ? -11.492 17.875 4.691 1 96.44 95 LEU A CA 1
ATOM 768 C C . LEU A 1 95 ? -12.102 18.656 5.848 1 96.44 95 LEU A C 1
ATOM 770 O O . LEU A 1 95 ? -12.273 18.109 6.945 1 96.44 95 LEU A O 1
ATOM 774 N N . GLN A 1 96 ? -12.445 19.859 5.641 1 96 96 GLN A N 1
ATOM 775 C CA . GLN A 1 96 ? -12.844 20.75 6.719 1 96 96 GLN A CA 1
ATOM 776 C C . GLN A 1 96 ? -14.25 20.422 7.219 1 96 96 GLN A C 1
ATOM 778 O O . GLN A 1 96 ? -14.664 20.906 8.273 1 96 96 GLN A O 1
ATOM 783 N N . LYS A 1 97 ? -14.977 19.609 6.516 1 95.12 97 LYS A N 1
ATOM 784 C CA . LYS A 1 97 ? -16.266 19.1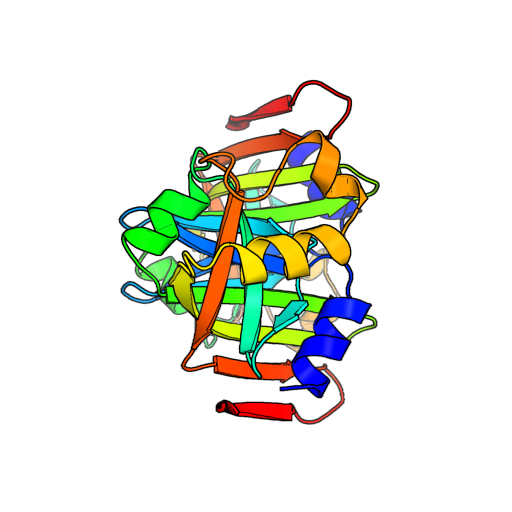09 7.004 1 95.12 97 LYS A CA 1
ATOM 785 C C . LYS A 1 97 ? -16.062 18.109 8.133 1 95.12 97 LYS A C 1
ATOM 787 O O . LYS A 1 97 ? -16.906 18.016 9.039 1 95.12 97 LYS A O 1
ATOM 792 N N . MET A 1 98 ? -14.945 17.438 8.094 1 95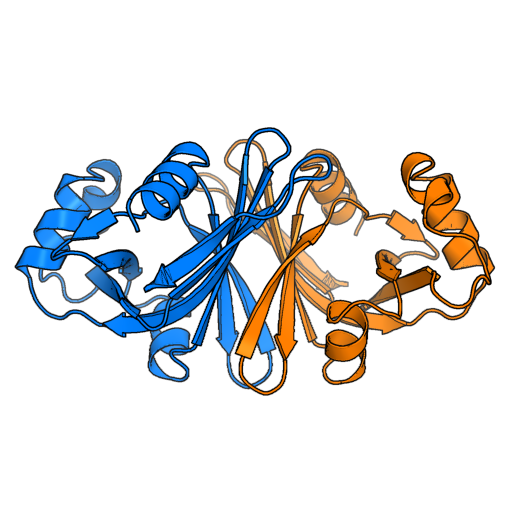.5 98 MET A N 1
ATOM 793 C CA . MET A 1 98 ? -14.711 16.312 9.008 1 95.5 98 MET A CA 1
ATOM 794 C C . MET A 1 98 ? -13.625 16.672 10.023 1 95.5 98 MET A C 1
ATOM 796 O O . MET A 1 98 ? -13.555 16.062 11.094 1 95.5 98 MET A O 1
ATOM 800 N N . TYR A 1 99 ? -12.82 17.656 9.688 1 98 99 TYR A N 1
ATOM 801 C CA . TYR A 1 99 ? -11.648 17.984 10.492 1 98 99 TYR A CA 1
ATOM 802 C C . TYR A 1 99 ? -11.547 19.484 10.719 1 98 99 TYR A C 1
ATOM 804 O O . TYR A 1 99 ? -11.727 20.266 9.789 1 98 99 TYR A O 1
ATOM 812 N N . GLN A 1 100 ? -11.211 19.859 11.992 1 98 100 GLN A N 1
ATOM 813 C CA . GLN A 1 100 ? -10.953 21.234 12.375 1 98 100 GLN A CA 1
ATOM 814 C C . GLN A 1 100 ? -9.695 21.359 13.227 1 98 100 GLN A C 1
ATOM 816 O O . GLN A 1 100 ? -9.422 20.5 14.062 1 98 100 GLN A O 1
ATOM 821 N N . PRO A 1 101 ? -9.008 22.469 12.945 1 98.06 101 PRO A N 1
ATOM 822 C CA . PRO A 1 101 ? -7.855 22.656 13.828 1 98.06 101 PRO A CA 1
ATOM 823 C C . PRO A 1 101 ? -8.234 22.688 15.305 1 98.06 101 PRO A C 1
ATOM 825 O O . PRO A 1 101 ? -9.203 23.359 15.688 1 98.06 101 PRO A O 1
ATOM 828 N N . GLY A 1 102 ? -7.543 21.891 16.062 1 97.94 102 GLY A N 1
ATOM 829 C CA . GLY A 1 102 ? -7.75 21.922 17.5 1 97.94 102 GLY A CA 1
ATOM 830 C C . GLY A 1 102 ? -8.969 21.125 17.953 1 97.94 102 GLY A C 1
ATOM 831 O O . GLY A 1 102 ? -9.367 21.188 19.109 1 97.94 102 GLY A O 1
ATOM 832 N N . ASP A 1 103 ? -9.562 20.328 17.109 1 98 103 ASP A N 1
ATOM 833 C CA . ASP A 1 103 ? -10.812 19.641 17.422 1 98 103 ASP A CA 1
ATOM 834 C C . ASP A 1 103 ? -10.539 18.375 18.234 1 98 103 ASP A C 1
ATOM 836 O O . ASP A 1 103 ? -11.477 17.641 18.594 1 98 103 ASP A O 1
ATOM 840 N N . GLY A 1 104 ? -9.289 18.062 18.484 1 97.69 104 GLY A N 1
ATOM 841 C CA . GLY A 1 104 ? -8.938 16.875 19.219 1 97.69 104 GLY A CA 1
ATOM 842 C C . GLY A 1 104 ? -8.812 15.641 18.359 1 97.69 104 GLY A C 1
ATOM 843 O O . GLY A 1 104 ? -8.195 14.648 18.75 1 97.69 104 GLY A O 1
ATOM 844 N N . ASN A 1 105 ? -9.297 15.68 17.172 1 98.38 105 ASN A N 1
ATOM 845 C CA . ASN A 1 105 ? -9.258 14.547 16.266 1 98.38 105 ASN A CA 1
ATOM 846 C C . ASN A 1 105 ? -8.305 14.797 15.094 1 98.38 105 ASN A C 1
ATOM 848 O O . ASN A 1 105 ? -7.648 13.867 14.617 1 98.38 105 ASN A O 1
ATOM 852 N N . THR A 1 106 ? -8.234 16.062 14.656 1 98.69 106 THR A N 1
ATOM 853 C CA . THR A 1 106 ? -7.355 16.391 13.539 1 98.69 106 THR A CA 1
ATOM 854 C C . THR A 1 106 ? -5.895 16.188 13.922 1 98.69 106 THR A C 1
ATOM 856 O O . THR A 1 106 ? -5.418 16.781 14.898 1 98.69 106 THR A O 1
ATOM 859 N N . GLU A 1 107 ? -5.242 15.336 13.164 1 98.75 107 GLU A N 1
ATOM 860 C CA . GLU A 1 107 ? -3.814 15.125 13.383 1 98.75 107 GLU A CA 1
ATOM 861 C C . GLU A 1 107 ? -3.025 15.297 12.086 1 98.75 107 GLU A C 1
ATOM 863 O O . GLU A 1 107 ? -3.49 14.914 11.016 1 98.75 107 GLU A O 1
ATOM 868 N N . VAL A 1 108 ? -1.864 15.852 12.188 1 98.88 108 VAL A N 1
ATOM 869 C CA . VAL A 1 108 ? -0.889 15.898 11.102 1 98.88 108 VAL A CA 1
ATOM 870 C C . VAL A 1 108 ? 0.432 15.289 11.57 1 98.88 108 VAL A C 1
ATOM 872 O O . VAL A 1 108 ? 0.801 15.414 12.734 1 98.88 108 VAL A O 1
ATOM 875 N N . PHE A 1 109 ? 1.074 14.586 10.703 1 98.94 109 PHE A N 1
ATOM 876 C CA . PHE A 1 109 ? 2.371 13.961 10.945 1 98.94 109 PHE A CA 1
ATOM 877 C C . PHE A 1 109 ? 3.408 14.469 9.953 1 98.94 109 PHE A C 1
ATOM 879 O O . PHE A 1 109 ? 3.133 14.555 8.75 1 98.94 109 PHE A O 1
ATOM 886 N N . TYR A 1 110 ? 4.543 14.852 10.406 1 98.81 110 TYR A N 1
ATOM 887 C CA . TYR A 1 110 ? 5.641 15.156 9.492 1 98.81 110 TYR A CA 1
ATOM 888 C C . TYR A 1 110 ? 6.566 13.953 9.336 1 98.81 110 TYR A C 1
ATOM 890 O O . TYR A 1 110 ? 6.691 13.141 10.258 1 98.81 110 TYR A O 1
ATOM 898 N N . LEU A 1 111 ? 7.191 13.828 8.219 1 98.81 111 LEU A N 1
ATOM 899 C CA . LEU A 1 111 ? 8.047 12.695 7.891 1 98.81 111 LEU A CA 1
ATOM 900 C C . LEU A 1 111 ? 9.516 13.055 8.062 1 98.81 111 LEU A C 1
ATOM 902 O O . LEU A 1 111 ? 9.938 14.156 7.715 1 98.81 111 LEU A O 1
ATOM 906 N N . ARG A 1 112 ? 10.211 12.141 8.617 1 98.5 112 ARG A N 1
ATOM 907 C CA . ARG A 1 112 ? 11.656 12.25 8.781 1 98.5 112 ARG A CA 1
ATOM 908 C C . ARG A 1 112 ? 12.359 11.008 8.234 1 98.5 112 ARG A C 1
ATOM 910 O O . ARG A 1 112 ? 11.711 10 7.949 1 98.5 112 ARG A O 1
ATOM 917 N N . ASN A 1 113 ? 13.773 11.156 8.047 1 98.56 113 ASN A N 1
ATOM 918 C CA . ASN A 1 113 ? 14.578 10.047 7.551 1 98.56 113 ASN A CA 1
ATOM 919 C C . ASN A 1 113 ? 14 9.477 6.258 1 98.56 113 ASN A C 1
ATOM 921 O O . ASN A 1 113 ? 13.859 8.258 6.125 1 98.56 113 ASN A O 1
ATOM 925 N N . VAL A 1 114 ? 13.656 10.391 5.387 1 98.75 114 VAL A N 1
ATOM 926 C CA . VAL A 1 114 ? 12.961 10.016 4.16 1 98.75 114 VAL A CA 1
ATOM 927 C C . VAL A 1 114 ? 13.961 9.492 3.137 1 98.75 114 VAL A C 1
ATOM 929 O O . VAL A 1 114 ? 14.953 10.156 2.828 1 98.75 114 VAL A O 1
ATOM 932 N N . THR A 1 115 ? 13.805 8.328 2.693 1 98.88 115 THR A N 1
ATOM 933 C CA . THR A 1 115 ? 14.414 7.797 1.48 1 98.88 115 THR A CA 1
ATOM 934 C C . THR A 1 115 ? 13.352 7.516 0.422 1 98.88 115 THR A C 1
ATOM 936 O O . THR A 1 115 ? 12.492 6.652 0.612 1 98.88 115 THR A O 1
ATOM 939 N N . ALA A 1 116 ? 13.367 8.25 -0.625 1 98.88 116 ALA A N 1
ATOM 940 C CA . ALA A 1 116 ? 12.391 8.125 -1.703 1 98.88 116 ALA A CA 1
ATOM 941 C C . ALA A 1 116 ? 13.062 7.66 -2.994 1 98.88 116 ALA A C 1
ATOM 943 O O . ALA A 1 116 ? 14.164 8.102 -3.32 1 98.88 116 ALA A O 1
ATOM 944 N N . LYS A 1 117 ? 12.477 6.801 -3.607 1 98.56 117 LYS A N 1
ATOM 945 C CA . LYS A 1 117 ? 12.938 6.301 -4.898 1 98.56 117 LYS A CA 1
ATOM 946 C C . LYS A 1 117 ? 11.836 6.395 -5.949 1 98.56 117 LYS A C 1
ATOM 948 O O . LYS A 1 117 ? 10.742 5.863 -5.754 1 98.56 117 LYS A O 1
ATOM 953 N N . ILE A 1 118 ? 12.047 7.094 -7.016 1 98.31 118 ILE A N 1
ATOM 954 C CA . ILE A 1 118 ? 11.156 7.109 -8.172 1 98.31 118 ILE A CA 1
ATOM 955 C C . ILE A 1 118 ? 11.695 6.18 -9.258 1 98.31 118 ILE A C 1
ATOM 957 O O . ILE A 1 118 ? 12.844 6.32 -9.68 1 98.31 118 ILE A O 1
ATOM 961 N N . CYS A 1 119 ? 10.898 5.301 -9.617 1 97.5 119 CYS A N 1
ATOM 962 C CA . CYS A 1 119 ? 11.336 4.258 -10.539 1 97.5 119 CYS A CA 1
ATOM 963 C C . CYS A 1 119 ? 10.438 4.203 -11.773 1 97.5 119 CYS A C 1
ATOM 965 O O . CYS A 1 119 ? 9.312 4.711 -11.75 1 97.5 119 CYS A O 1
ATOM 967 N N . SER A 1 120 ? 10.953 3.668 -12.836 1 94.88 120 SER A N 1
ATOM 968 C CA . SER A 1 120 ? 10.258 3.293 -14.062 1 94.88 120 SER A CA 1
ATOM 969 C C . SER A 1 120 ? 10.898 2.078 -14.719 1 94.88 120 SER A C 1
ATOM 971 O O . SER A 1 120 ? 11.938 1.595 -14.25 1 94.88 120 SER A O 1
ATOM 973 N N . PHE A 1 121 ? 10.258 1.513 -15.719 1 90.12 121 PHE A N 1
ATOM 974 C CA . PHE A 1 121 ? 10.82 0.352 -16.406 1 90.12 121 PHE A CA 1
ATOM 975 C C . PHE A 1 121 ? 11.891 0.775 -17.391 1 90.12 121 PHE A C 1
ATOM 977 O O . PHE A 1 121 ? 12.664 -0.056 -17.875 1 90.12 121 PHE A O 1
ATOM 984 N N . THR A 1 122 ? 12 2.02 -17.688 1 90.75 122 THR A N 1
ATOM 985 C CA . THR A 1 122 ? 12.836 2.439 -18.812 1 90.75 122 THR A CA 1
ATOM 986 C C . THR A 1 122 ? 13.945 3.371 -18.344 1 90.75 122 THR A C 1
ATOM 988 O O . THR A 1 122 ? 15.008 3.439 -18.969 1 90.75 122 THR A O 1
ATOM 991 N N . GLU A 1 123 ? 13.766 4.082 -17.25 1 93.19 123 GLU A N 1
ATOM 992 C CA . GLU A 1 123 ? 14.727 5.078 -16.781 1 93.19 123 GLU A CA 1
ATOM 993 C C . GLU A 1 123 ? 15.422 4.613 -15.508 1 93.19 123 GLU A C 1
ATOM 995 O O . GLU A 1 123 ? 14.891 3.785 -14.766 1 93.19 123 GLU A O 1
ATOM 1000 N N . GLU A 1 124 ? 16.625 5.137 -15.25 1 95.44 124 GLU A N 1
ATOM 1001 C CA . GLU A 1 124 ? 17.297 4.906 -13.977 1 95.44 124 GLU A CA 1
ATOM 1002 C C . GLU A 1 124 ? 16.516 5.492 -12.82 1 95.44 124 GLU A C 1
ATOM 1004 O O . GLU A 1 124 ? 15.969 6.598 -12.922 1 95.44 124 GLU A O 1
ATOM 1009 N N . PRO A 1 125 ? 16.516 4.816 -11.773 1 96.62 125 PRO A N 1
ATOM 1010 C CA . PRO A 1 125 ? 15.789 5.328 -10.609 1 96.62 125 PRO A CA 1
ATOM 1011 C C . PRO A 1 125 ? 16.391 6.617 -10.055 1 96.62 125 PRO A C 1
ATOM 1013 O O . PRO A 1 125 ? 17.609 6.805 -10.109 1 96.62 125 PRO A O 1
ATOM 1016 N N . LYS A 1 126 ? 15.57 7.547 -9.625 1 97.69 126 LYS A N 1
ATOM 1017 C CA . LYS A 1 126 ? 15.992 8.727 -8.875 1 97.69 126 LYS A CA 1
ATOM 1018 C C . LYS A 1 126 ? 15.82 8.516 -7.375 1 97.69 126 LYS A C 1
ATOM 1020 O O . LYS A 1 126 ? 14.734 8.172 -6.914 1 97.69 126 LYS A O 1
ATOM 1025 N N . ILE A 1 127 ? 16.891 8.742 -6.652 1 98.31 127 ILE A N 1
ATOM 1026 C CA . ILE A 1 127 ? 16.875 8.516 -5.211 1 98.31 127 ILE A CA 1
ATOM 1027 C C . ILE A 1 127 ? 17 9.844 -4.477 1 98.31 127 ILE A C 1
ATOM 1029 O O . ILE A 1 127 ? 17.828 10.68 -4.84 1 98.31 127 ILE A O 1
ATOM 1033 N N . PHE A 1 128 ? 16.141 10.062 -3.498 1 98.38 128 PHE A N 1
ATOM 1034 C CA . PHE A 1 128 ? 16.156 11.258 -2.656 1 98.38 128 PHE A CA 1
ATOM 1035 C C . PHE A 1 128 ? 16.281 10.875 -1.186 1 98.38 128 PHE A C 1
ATOM 1037 O O . PHE A 1 128 ? 15.664 9.906 -0.734 1 98.38 128 PHE A O 1
ATOM 1044 N N . LYS A 1 129 ? 17.219 11.617 -0.52 1 97.94 129 LYS A N 1
ATOM 1045 C CA . LYS A 1 129 ? 17.344 11.445 0.925 1 97.94 129 LYS A CA 1
ATOM 1046 C C . LYS A 1 129 ? 17.266 12.781 1.647 1 97.94 129 LYS A C 1
ATOM 1048 O O . LYS A 1 129 ? 17.938 13.742 1.27 1 97.94 129 LYS A O 1
ATOM 1053 N N . PHE A 1 130 ? 16.422 12.828 2.584 1 96.44 130 PHE A N 1
ATOM 1054 C CA . PHE A 1 130 ? 16.328 14.047 3.381 1 96.44 130 PHE A CA 1
ATOM 1055 C C . PHE A 1 130 ? 15.68 13.766 4.73 1 96.44 130 PHE A C 1
ATOM 1057 O O . PHE A 1 130 ? 15.039 12.727 4.914 1 96.44 130 PHE A O 1
ATOM 1064 N N . MET B 1 1 ? -15.43 -14.422 -3.426 1 94.31 1 MET B N 1
ATOM 1065 C CA . MET B 1 1 ? -14.094 -14.422 -4.02 1 94.31 1 MET B CA 1
ATOM 1066 C C . MET B 1 1 ? -14.117 -13.828 -5.422 1 94.31 1 MET B C 1
ATOM 1068 O O . MET B 1 1 ? -13.297 -12.969 -5.75 1 94.31 1 MET B O 1
ATOM 1072 N N . ASN B 1 2 ? -15.117 -14.078 -6.234 1 95.25 2 ASN B N 1
ATOM 1073 C CA . ASN B 1 2 ? -15.164 -13.609 -7.617 1 95.25 2 ASN B CA 1
ATOM 1074 C C . ASN B 1 2 ? -15.289 -12.094 -7.688 1 95.25 2 ASN B C 1
ATOM 1076 O O . ASN B 1 2 ? -14.664 -11.453 -8.539 1 95.25 2 ASN B O 1
ATOM 1080 N N . GLU B 1 3 ? -16.078 -11.5 -6.797 1 96.75 3 GLU B N 1
ATOM 1081 C CA . GLU B 1 3 ? -16.234 -10.047 -6.793 1 96.75 3 GLU B CA 1
ATOM 1082 C C . GLU B 1 3 ? -14.93 -9.359 -6.418 1 96.75 3 GLU B C 1
ATOM 1084 O O . GLU B 1 3 ? -14.594 -8.312 -6.977 1 96.75 3 GLU B O 1
ATOM 1089 N N . VAL B 1 4 ? -14.242 -9.969 -5.473 1 98.25 4 VAL B N 1
ATOM 1090 C CA . VAL B 1 4 ? -12.945 -9.445 -5.047 1 98.25 4 VAL B CA 1
ATOM 1091 C C . VAL B 1 4 ? -11.953 -9.523 -6.203 1 98.25 4 VAL B C 1
ATOM 1093 O O . VAL B 1 4 ? -11.266 -8.547 -6.508 1 98.25 4 VAL B O 1
ATOM 1096 N N . TYR B 1 5 ? -11.969 -10.625 -6.879 1 98.62 5 TYR B N 1
ATOM 1097 C CA . TYR B 1 5 ? -11.102 -10.852 -8.031 1 98.62 5 TYR B CA 1
ATOM 1098 C C . TYR B 1 5 ? -11.391 -9.844 -9.141 1 98.62 5 TYR B C 1
ATOM 1100 O O . TYR B 1 5 ? -10.477 -9.203 -9.664 1 98.62 5 TYR B O 1
ATOM 1108 N N . GLU B 1 6 ? -12.617 -9.672 -9.469 1 97.88 6 GLU B N 1
ATOM 1109 C CA . GLU B 1 6 ? -13.031 -8.781 -10.547 1 97.88 6 GLU B CA 1
ATOM 1110 C C . GLU B 1 6 ? -12.688 -7.328 -10.219 1 97.88 6 GLU B C 1
ATOM 1112 O O . GLU B 1 6 ? -12.32 -6.559 -11.109 1 97.88 6 GLU B O 1
ATOM 1117 N N . PHE B 1 7 ? -12.898 -6.996 -8.969 1 98.38 7 PHE B N 1
ATOM 1118 C CA . PHE B 1 7 ? -12.578 -5.633 -8.562 1 98.38 7 PHE B CA 1
ATOM 1119 C C . PHE B 1 7 ? -11.086 -5.355 -8.734 1 98.38 7 PHE B C 1
ATOM 1121 O O . PHE B 1 7 ? -10.703 -4.312 -9.266 1 98.38 7 PHE B O 1
ATOM 1128 N N . LEU B 1 8 ? -10.227 -6.309 -8.234 1 98.5 8 LEU B N 1
ATOM 1129 C CA . LEU B 1 8 ? -8.781 -6.145 -8.367 1 98.5 8 LEU B CA 1
ATOM 1130 C C . LEU B 1 8 ? -8.375 -6.078 -9.836 1 98.5 8 LEU B C 1
ATOM 1132 O O . LEU B 1 8 ? -7.516 -5.277 -10.211 1 98.5 8 LEU B O 1
ATOM 1136 N N . LYS B 1 9 ? -9 -6.906 -10.656 1 97.69 9 LYS B N 1
ATOM 1137 C CA . LYS B 1 9 ? -8.719 -6.902 -12.086 1 97.69 9 LYS B CA 1
ATOM 1138 C C . LYS B 1 9 ? -9.078 -5.555 -12.719 1 97.69 9 LYS B C 1
ATOM 1140 O O . LYS B 1 9 ? -8.336 -5.035 -13.547 1 97.69 9 LYS B O 1
ATOM 1145 N N . LYS B 1 10 ? -10.164 -5.066 -12.312 1 97.5 10 LYS B N 1
ATOM 1146 C CA . LYS B 1 10 ? -10.625 -3.777 -12.828 1 97.5 10 LYS B CA 1
ATOM 1147 C C . LYS B 1 10 ? -9.664 -2.656 -12.43 1 97.5 10 LYS B C 1
ATOM 1149 O O . LYS B 1 10 ? -9.43 -1.732 -13.211 1 97.5 10 LYS B O 1
ATOM 1154 N N . CYS B 1 11 ? -9.133 -2.707 -11.242 1 97.25 11 CYS B N 1
ATOM 1155 C CA . CYS B 1 11 ? -8.188 -1.701 -10.766 1 97.25 11 CYS B CA 1
ATOM 1156 C C . CYS B 1 11 ? -6.906 -1.715 -11.594 1 97.25 11 CYS B C 1
ATOM 1158 O O . CYS B 1 11 ? -6.273 -0.675 -11.781 1 97.25 11 CYS B O 1
ATOM 1160 N N . GLY B 1 12 ? -6.512 -2.92 -12.062 1 96.31 12 GLY B N 1
ATOM 1161 C CA . GLY B 1 12 ? -5.293 -3.055 -12.836 1 96.31 12 GLY B CA 1
ATOM 1162 C C . GLY B 1 12 ? -4.039 -3.104 -11.984 1 96.31 12 GLY B C 1
ATOM 1163 O O . GLY B 1 12 ? -3.217 -4.008 -12.125 1 96.31 12 GLY B O 1
ATOM 1164 N N . THR B 1 13 ? -3.883 -2.113 -11.125 1 97.62 13 THR B N 1
ATOM 1165 C CA . THR B 1 13 ? -2.775 -2.051 -10.172 1 97.62 13 THR B CA 1
ATOM 1166 C C . THR B 1 13 ? -3.289 -2.045 -8.742 1 97.62 13 THR B C 1
ATOM 1168 O O . THR B 1 13 ? -4.273 -1.368 -8.43 1 97.62 13 THR B O 1
ATOM 1171 N N . TYR B 1 14 ? -2.736 -2.885 -7.918 1 98.75 14 TYR B N 1
ATOM 1172 C CA . TYR B 1 14 ? -2.992 -2.842 -6.48 1 98.75 14 TYR B CA 1
ATOM 1173 C C . TYR B 1 14 ? -1.689 -2.717 -5.699 1 98.75 14 TYR B C 1
ATOM 1175 O O . TYR B 1 14 ? -0.602 -2.846 -6.27 1 98.75 14 TYR B O 1
ATOM 1183 N N . TYR B 1 15 ? -1.754 -2.398 -4.434 1 98.94 15 TYR B N 1
ATOM 1184 C CA . TYR B 1 15 ? -0.59 -2.164 -3.586 1 98.94 15 TYR B CA 1
ATOM 1185 C C . TYR B 1 15 ? -0.514 -3.193 -2.465 1 98.94 15 TYR B C 1
ATOM 1187 O O . TYR B 1 15 ? -1.45 -3.332 -1.675 1 98.94 15 TYR B O 1
ATOM 1195 N N . LEU B 1 16 ? 0.552 -3.91 -2.451 1 99 16 LEU B N 1
ATOM 1196 C CA . LEU B 1 16 ? 0.774 -5.012 -1.522 1 99 16 LEU B CA 1
ATOM 1197 C C . LEU B 1 16 ? 1.68 -4.582 -0.373 1 99 16 LEU B C 1
ATOM 1199 O O . LEU B 1 16 ? 2.809 -4.137 -0.599 1 99 16 LEU B O 1
ATOM 1203 N N . ALA B 1 17 ? 1.164 -4.711 0.818 1 98.94 17 ALA B N 1
ATOM 1204 C CA . ALA B 1 17 ? 1.947 -4.395 2.01 1 98.94 17 ALA B CA 1
ATOM 1205 C C . ALA B 1 17 ? 2.439 -5.668 2.697 1 98.94 17 ALA B C 1
ATOM 1207 O O . ALA B 1 17 ? 1.695 -6.645 2.816 1 98.94 17 ALA B O 1
ATOM 1208 N N . THR B 1 18 ? 3.645 -5.719 3.064 1 98.94 18 THR B N 1
ATOM 1209 C CA . THR B 1 18 ? 4.305 -6.742 3.869 1 98.94 18 THR B CA 1
ATOM 1210 C C . THR B 1 18 ? 5.094 -6.105 5.012 1 98.94 18 THR B C 1
ATOM 1212 O O . THR B 1 18 ? 5.109 -4.883 5.156 1 98.94 18 THR B O 1
ATOM 1215 N N . VAL B 1 19 ? 5.648 -6.973 5.891 1 98.88 19 VAL B N 1
ATOM 1216 C CA . VAL B 1 19 ? 6.504 -6.496 6.973 1 98.88 19 VAL B CA 1
ATOM 1217 C C . VAL B 1 19 ? 7.91 -7.062 6.809 1 98.88 19 VAL B C 1
ATOM 1219 O O . VAL B 1 19 ? 8.078 -8.258 6.559 1 98.88 19 VAL B O 1
ATOM 1222 N N . GLU B 1 20 ? 8.883 -6.277 6.805 1 98.69 20 GLU B N 1
ATOM 1223 C CA . GLU B 1 20 ? 10.289 -6.664 6.918 1 98.69 20 GLU B CA 1
ATOM 1224 C C . GLU B 1 20 ? 10.836 -6.355 8.305 1 98.69 20 GLU B C 1
ATOM 1226 O O . GLU B 1 20 ? 11.148 -5.203 8.617 1 98.69 20 GLU B O 1
ATOM 1231 N N . GLY B 1 21 ? 11.008 -7.398 9.195 1 97.5 21 GLY B N 1
ATOM 1232 C CA . GLY B 1 21 ? 11.258 -7.117 10.602 1 97.5 21 GLY B CA 1
ATOM 1233 C C . GLY B 1 21 ? 10.117 -6.375 11.273 1 97.5 21 GLY B C 1
ATOM 1234 O O . GLY B 1 21 ? 9.031 -6.934 11.469 1 97.5 21 GLY B O 1
ATOM 1235 N N . TYR B 1 22 ? 10.328 -5.156 11.555 1 97.31 22 TYR B N 1
ATOM 1236 C CA . TYR B 1 22 ? 9.281 -4.348 12.164 1 97.31 22 TYR B CA 1
ATOM 1237 C C . TYR B 1 22 ? 8.828 -3.244 11.219 1 97.31 22 TYR B C 1
ATOM 1239 O O . TYR B 1 22 ? 7.977 -2.424 11.578 1 97.31 22 TYR B O 1
ATOM 1247 N N . LYS B 1 23 ? 9.406 -3.199 10.016 1 98.62 23 LYS B N 1
ATOM 1248 C CA . LYS B 1 23 ? 9.141 -2.109 9.078 1 98.62 23 LYS B CA 1
ATOM 1249 C C . LYS B 1 23 ? 8.086 -2.504 8.055 1 98.62 23 LYS B C 1
ATOM 1251 O O . LYS B 1 23 ? 8.156 -3.586 7.469 1 98.62 23 LYS B O 1
ATOM 1256 N N . PRO B 1 24 ? 7.105 -1.629 7.855 1 98.94 24 PRO B N 1
ATOM 1257 C CA . PRO B 1 24 ? 6.16 -1.868 6.758 1 98.94 24 PRO B CA 1
ATOM 1258 C C . PRO B 1 24 ? 6.785 -1.647 5.383 1 98.94 24 PRO B C 1
ATOM 1260 O O . PRO B 1 24 ? 7.641 -0.772 5.223 1 98.94 24 PRO B O 1
ATOM 1263 N N . ARG B 1 25 ? 6.457 -2.436 4.445 1 98.94 25 ARG B N 1
ATOM 1264 C CA . ARG B 1 25 ? 6.805 -2.297 3.033 1 98.94 25 ARG B CA 1
ATOM 1265 C C . ARG B 1 25 ? 5.551 -2.266 2.164 1 98.94 25 ARG B C 1
ATOM 1267 O O . ARG B 1 25 ? 4.559 -2.928 2.473 1 98.94 25 ARG B O 1
ATOM 1274 N N . VAL B 1 26 ? 5.535 -1.526 1.109 1 98.94 26 VAL B N 1
ATOM 1275 C CA . VAL B 1 26 ? 4.4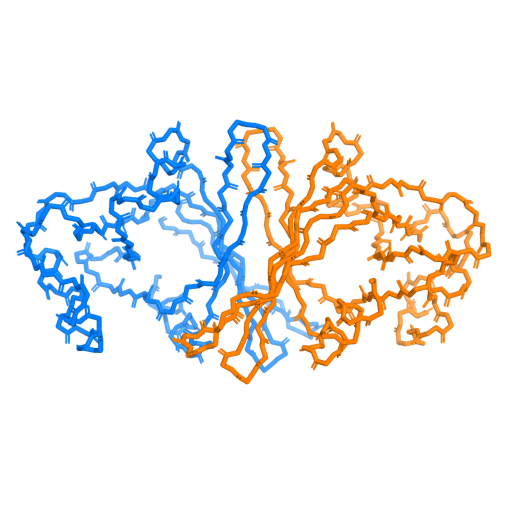06 -1.486 0.188 1 98.94 26 VAL B CA 1
ATOM 1276 C C . VAL B 1 26 ? 4.906 -1.241 -1.233 1 98.94 26 VAL B C 1
ATOM 1278 O O . VAL B 1 26 ? 5.816 -0.437 -1.447 1 98.94 26 VAL B O 1
ATOM 1281 N N . ARG B 1 27 ? 4.363 -1.952 -2.199 1 98.81 27 ARG B N 1
ATOM 1282 C CA . ARG B 1 27 ? 4.758 -1.832 -3.598 1 98.81 27 ARG B CA 1
ATOM 1283 C C . ARG B 1 27 ? 3.58 -2.113 -4.523 1 98.81 27 ARG B C 1
ATOM 1285 O O . ARG B 1 27 ? 2.627 -2.793 -4.137 1 98.81 27 ARG B O 1
ATOM 1292 N N . PRO B 1 28 ? 3.662 -1.612 -5.684 1 98.5 28 PRO B N 1
ATOM 1293 C CA . PRO B 1 28 ? 2.596 -1.902 -6.645 1 98.5 28 PRO B CA 1
ATOM 1294 C C . PRO B 1 28 ? 2.729 -3.287 -7.273 1 98.5 28 PRO B C 1
ATOM 1296 O O . PRO B 1 28 ? 3.844 -3.748 -7.531 1 98.5 28 PRO B O 1
ATOM 1299 N N . PHE B 1 29 ? 1.65 -3.932 -7.473 1 98.38 29 PHE B N 1
ATOM 1300 C CA . PHE B 1 29 ? 1.514 -5.184 -8.203 1 98.38 29 PHE B CA 1
ATOM 1301 C C . PHE B 1 29 ? 0.478 -5.055 -9.312 1 98.38 29 PHE B C 1
ATOM 1303 O O . PHE B 1 29 ? -0.498 -4.312 -9.172 1 98.38 29 PHE B O 1
ATOM 1310 N N . GLY B 1 30 ? 0.665 -5.816 -10.367 1 96.81 30 GLY B N 1
ATOM 1311 C CA . GLY B 1 30 ? -0.292 -5.816 -11.461 1 96.81 30 GLY B CA 1
ATOM 1312 C C . GLY B 1 30 ? -0.87 -7.191 -11.75 1 96.81 30 GLY B C 1
ATOM 1313 O O . GLY B 1 30 ? -1.667 -7.355 -12.672 1 96.81 30 GLY B O 1
ATOM 1314 N N . THR B 1 31 ? -0.44 -8.148 -11.023 1 97.44 31 THR B N 1
ATOM 1315 C CA . THR B 1 31 ? -0.831 -9.523 -11.32 1 97.44 31 THR B CA 1
ATOM 1316 C C . THR B 1 31 ? -1.757 -10.07 -10.242 1 97.44 31 THR B C 1
ATOM 1318 O O . THR B 1 31 ? -1.416 -10.055 -9.055 1 97.44 31 THR B O 1
ATOM 1321 N N . ILE B 1 32 ? -2.873 -10.555 -10.594 1 98.62 32 ILE B N 1
ATOM 1322 C CA . ILE B 1 32 ? -3.822 -11.258 -9.742 1 98.62 32 ILE B CA 1
ATOM 1323 C C . ILE B 1 32 ? -4.57 -12.305 -10.562 1 98.62 32 ILE B C 1
ATOM 1325 O O . ILE B 1 32 ? -4.957 -12.047 -11.703 1 98.62 32 ILE B O 1
ATOM 1329 N N . ASP B 1 33 ? -4.652 -13.461 -10.062 1 98.06 33 ASP B N 1
ATOM 1330 C CA . ASP B 1 33 ? -5.371 -14.492 -10.797 1 98.06 33 ASP B CA 1
ATOM 1331 C C . ASP B 1 33 ? -6.125 -15.422 -9.852 1 98.06 33 ASP B C 1
ATOM 1333 O O . ASP B 1 33 ? -5.863 -15.43 -8.641 1 98.06 33 ASP B O 1
ATOM 1337 N N . LEU B 1 34 ? -7.113 -16.094 -10.406 1 97.94 34 LEU B N 1
ATOM 1338 C CA . LEU B 1 34 ? -7.852 -17.156 -9.711 1 97.94 34 LEU B CA 1
ATOM 1339 C C . LEU B 1 34 ? -7.406 -18.531 -10.18 1 97.94 34 LEU B C 1
ATOM 1341 O O . LEU B 1 34 ? -7.383 -18.812 -11.383 1 97.94 34 LEU B O 1
ATOM 1345 N N . TYR B 1 35 ? -6.977 -19.297 -9.281 1 97.31 35 TYR B N 1
ATOM 1346 C CA . TYR B 1 35 ? -6.578 -20.672 -9.547 1 97.31 35 TYR B CA 1
ATOM 1347 C C . TYR B 1 35 ? -6.961 -21.578 -8.391 1 97.31 35 TYR B C 1
ATOM 1349 O O . TYR B 1 35 ? -6.762 -21.234 -7.223 1 97.31 35 TYR B O 1
ATOM 1357 N N . ASN B 1 36 ? -7.629 -22.75 -8.633 1 95.81 36 ASN B N 1
ATOM 1358 C CA . ASN B 1 36 ? -8.086 -23.703 -7.617 1 95.81 36 ASN B CA 1
ATOM 1359 C C . ASN B 1 36 ? -8.906 -23.016 -6.535 1 95.81 36 ASN B C 1
ATOM 1361 O O . ASN B 1 36 ? -8.695 -23.234 -5.344 1 95.81 36 ASN B O 1
ATOM 1365 N N . ASN B 1 37 ? -9.688 -22.062 -6.891 1 95.69 37 ASN B N 1
ATOM 1366 C CA . ASN B 1 37 ? -10.633 -21.344 -6.047 1 95.69 37 ASN B CA 1
ATOM 1367 C C . ASN B 1 37 ? -9.922 -20.5 -4.996 1 95.69 37 ASN B C 1
ATOM 1369 O O . ASN B 1 37 ? -10.391 -20.391 -3.859 1 95.69 37 ASN B O 1
ATOM 1373 N N . ARG B 1 38 ? -8.758 -20 -5.387 1 97.25 38 ARG B N 1
ATOM 1374 C CA . ARG B 1 38 ? -8.023 -19.078 -4.531 1 97.25 38 ARG B CA 1
ATOM 1375 C C . ARG B 1 38 ? -7.449 -17.922 -5.34 1 97.25 38 ARG B C 1
ATOM 1377 O O . ARG B 1 38 ? -7.207 -18.062 -6.539 1 97.25 38 ARG B O 1
ATOM 1384 N N . LEU B 1 39 ? -7.289 -16.828 -4.672 1 98.69 39 LEU B N 1
ATOM 1385 C CA . LEU B 1 39 ? -6.562 -15.711 -5.273 1 98.69 39 LEU B CA 1
ATOM 1386 C C . LEU B 1 39 ? -5.059 -15.961 -5.246 1 98.69 39 LEU B C 1
ATOM 1388 O O . LEU B 1 39 ? -4.523 -16.438 -4.242 1 98.69 39 LEU B O 1
ATOM 1392 N N . TYR B 1 40 ? -4.395 -15.672 -6.344 1 98.81 40 TYR B N 1
ATOM 1393 C CA . TYR B 1 40 ? -2.951 -15.844 -6.469 1 98.81 40 TYR B CA 1
ATOM 1394 C C . TYR B 1 40 ? -2.271 -14.539 -6.852 1 98.81 40 TYR B C 1
ATOM 1396 O O . TYR B 1 40 ? -2.793 -13.773 -7.668 1 98.81 40 TYR B O 1
ATOM 1404 N N . ILE B 1 41 ? -1.125 -14.352 -6.301 1 98.88 41 ILE B N 1
ATOM 1405 C CA . ILE B 1 41 ? -0.224 -13.289 -6.742 1 98.88 41 ILE B CA 1
ATOM 1406 C C . ILE B 1 41 ? 1.091 -13.898 -7.223 1 98.88 41 ILE B C 1
ATOM 1408 O O . ILE B 1 41 ? 1.384 -15.062 -6.938 1 98.88 41 ILE B O 1
ATOM 1412 N N . GLN B 1 42 ? 1.874 -13.109 -7.938 1 98.81 42 GLN B N 1
ATOM 1413 C CA . GLN B 1 42 ? 3.105 -13.602 -8.539 1 98.81 42 GLN B CA 1
ATOM 1414 C C . GLN B 1 42 ? 4.27 -12.656 -8.273 1 98.81 42 GLN B C 1
ATOM 1416 O O . GLN B 1 42 ? 4.109 -11.43 -8.352 1 98.81 42 GLN B O 1
ATOM 1421 N N . THR B 1 43 ? 5.371 -13.18 -7.93 1 98.62 43 THR B N 1
ATOM 1422 C CA . THR B 1 43 ? 6.621 -12.438 -7.801 1 98.62 43 THR B CA 1
ATOM 1423 C C . THR B 1 43 ? 7.82 -13.344 -8.078 1 98.62 43 THR B C 1
ATOM 1425 O O . THR B 1 43 ? 7.668 -14.43 -8.633 1 98.62 43 THR B O 1
ATOM 1428 N N . GLY B 1 44 ? 9.016 -12.797 -7.93 1 98.5 44 GLY B N 1
ATOM 1429 C CA . GLY B 1 44 ? 10.242 -13.57 -8.047 1 98.5 44 GLY B CA 1
ATOM 1430 C C . GLY B 1 44 ? 10.898 -13.875 -6.711 1 98.5 44 GLY B C 1
ATOM 1431 O O . GLY B 1 44 ? 10.844 -13.047 -5.793 1 98.5 44 GLY B O 1
ATOM 1432 N N . LYS B 1 45 ? 11.539 -15 -6.664 1 98.44 45 LYS B N 1
ATOM 1433 C CA . LYS B 1 45 ? 12.211 -15.453 -5.449 1 98.44 45 LYS B CA 1
ATOM 1434 C C . LYS B 1 45 ? 13.297 -14.477 -5.02 1 98.44 45 LYS B C 1
ATOM 1436 O O . LYS B 1 45 ? 13.539 -14.289 -3.824 1 98.44 45 LYS B O 1
ATOM 1441 N N . VAL B 1 46 ? 13.938 -13.883 -5.961 1 98.25 46 VAL B N 1
ATOM 1442 C CA . VAL B 1 46 ? 15.094 -13.039 -5.691 1 98.25 46 VAL B CA 1
ATOM 1443 C C . VAL B 1 46 ? 14.648 -11.734 -5.039 1 98.25 46 VAL B C 1
ATOM 1445 O O . VAL B 1 46 ? 15.461 -11 -4.484 1 98.25 46 VAL B O 1
ATOM 1448 N N . LYS B 1 47 ? 13.383 -11.391 -5.16 1 98.06 47 LYS B N 1
ATOM 1449 C CA . LYS B 1 47 ? 12.883 -10.094 -4.707 1 98.06 47 LYS B CA 1
ATOM 1450 C C . LYS B 1 47 ? 12.656 -10.094 -3.197 1 98.06 47 LYS B C 1
ATOM 1452 O O . LYS B 1 47 ? 12.281 -11.109 -2.619 1 98.06 47 LYS B O 1
ATOM 1457 N N . ALA B 1 48 ? 12.797 -8.969 -2.559 1 98.56 48 ALA B N 1
ATOM 1458 C CA . ALA B 1 48 ? 12.633 -8.805 -1.116 1 98.56 48 ALA B CA 1
ATOM 1459 C C . ALA B 1 48 ? 11.242 -9.242 -0.668 1 98.56 48 ALA B C 1
ATOM 1461 O O . ALA B 1 48 ? 11.078 -9.789 0.427 1 98.56 48 ALA B O 1
ATOM 1462 N N . VAL B 1 49 ? 10.219 -8.984 -1.522 1 98.81 49 VAL B N 1
ATOM 1463 C CA . VAL B 1 49 ? 8.836 -9.297 -1.161 1 98.81 49 VAL B CA 1
ATOM 1464 C C . VAL B 1 49 ? 8.695 -10.797 -0.913 1 98.81 49 VAL B C 1
ATOM 1466 O O . VAL B 1 49 ? 7.98 -11.219 -0.001 1 98.81 49 VAL B O 1
ATOM 1469 N N . SER B 1 50 ? 9.305 -11.578 -1.736 1 98.75 50 SER B N 1
ATOM 1470 C CA . SER B 1 50 ? 9.25 -13.023 -1.543 1 98.75 50 SER B CA 1
ATOM 1471 C C . SER B 1 50 ? 9.805 -13.414 -0.175 1 98.75 50 SER B C 1
ATOM 1473 O O . SER B 1 50 ? 9.156 -14.156 0.566 1 98.75 50 SER B O 1
ATOM 1475 N N . ARG B 1 51 ? 10.945 -12.922 0.162 1 98.62 51 ARG B N 1
ATOM 1476 C CA . ARG B 1 51 ? 11.562 -13.195 1.459 1 98.62 51 ARG B CA 1
ATOM 1477 C C . ARG B 1 51 ? 10.664 -12.711 2.598 1 98.62 51 ARG B C 1
ATOM 1479 O O . ARG B 1 51 ? 10.492 -13.414 3.596 1 98.62 51 ARG B O 1
ATOM 1486 N N . GLN B 1 52 ? 10.172 -11.547 2.486 1 98.88 52 GLN B N 1
ATOM 1487 C CA . GLN B 1 52 ? 9.312 -10.961 3.514 1 98.88 52 GLN B CA 1
ATOM 1488 C C . GLN B 1 52 ? 8.086 -11.836 3.768 1 98.88 52 GLN B C 1
ATOM 1490 O O . GLN B 1 52 ? 7.742 -12.109 4.918 1 98.88 52 GLN B O 1
ATOM 1495 N N . ILE B 1 53 ? 7.418 -12.281 2.699 1 98.88 53 ILE B N 1
ATOM 1496 C CA . ILE B 1 53 ? 6.211 -13.086 2.818 1 98.88 53 ILE B CA 1
ATOM 1497 C C . ILE B 1 53 ? 6.543 -14.43 3.475 1 98.88 53 ILE B C 1
ATOM 1499 O O . ILE B 1 53 ? 5.777 -14.93 4.297 1 98.88 53 ILE B O 1
ATOM 1503 N N . LYS B 1 54 ? 7.648 -15.008 3.115 1 98.5 54 LYS B N 1
ATOM 1504 C CA . LYS B 1 54 ? 8.047 -16.297 3.686 1 98.5 54 LYS B CA 1
ATOM 1505 C C . LYS B 1 54 ? 8.359 -16.156 5.172 1 98.5 54 LYS B C 1
ATOM 1507 O O . LYS B 1 54 ? 8.109 -17.078 5.949 1 98.5 54 LYS B O 1
ATOM 1512 N N . GLU B 1 55 ? 8.898 -15.039 5.598 1 98.62 55 GLU B N 1
ATOM 1513 C CA . GLU B 1 55 ? 9.211 -14.773 6.996 1 98.62 55 GLU B CA 1
ATOM 1514 C C . GLU B 1 55 ? 7.957 -14.438 7.793 1 98.62 55 GLU B C 1
ATOM 1516 O O . GLU B 1 55 ? 7.812 -14.859 8.945 1 98.62 55 GLU B O 1
ATOM 1521 N N . ASN B 1 56 ? 7.1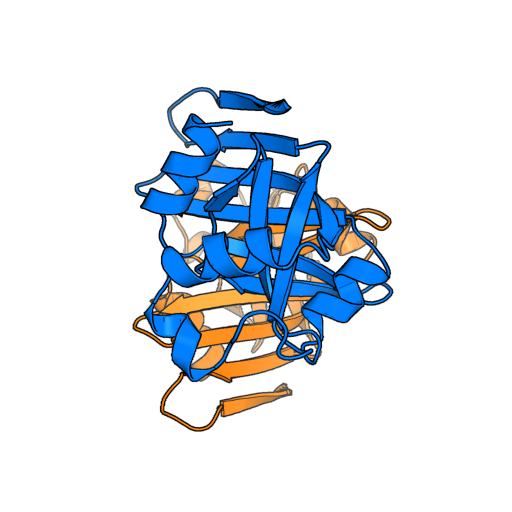09 -13.648 7.277 1 98.75 56 ASN B N 1
ATOM 1522 C CA . ASN B 1 56 ? 5.816 -13.242 7.816 1 98.75 56 ASN B CA 1
ATOM 1523 C C . ASN B 1 56 ? 4.727 -13.258 6.746 1 98.75 56 ASN B C 1
ATOM 1525 O O . ASN B 1 56 ? 4.617 -12.328 5.953 1 98.75 56 ASN B O 1
ATOM 1529 N N . PRO B 1 57 ? 3.896 -14.289 6.73 1 98.88 57 PRO B N 1
ATOM 1530 C CA . PRO B 1 57 ? 2.973 -14.492 5.609 1 98.88 57 PRO B CA 1
ATOM 1531 C C . PRO B 1 57 ? 1.79 -13.531 5.641 1 98.88 57 PRO B C 1
ATOM 1533 O O . PRO B 1 57 ? 0.96 -13.539 4.727 1 98.88 57 PRO B O 1
ATOM 1536 N N . GLN B 1 58 ? 1.656 -12.727 6.723 1 98.88 58 GLN B N 1
ATOM 1537 C CA . GLN B 1 58 ? 0.593 -11.727 6.766 1 98.88 58 GLN B CA 1
ATOM 1538 C C . GLN B 1 58 ? 0.82 -10.633 5.727 1 98.88 58 GLN B C 1
ATOM 1540 O O . GLN B 1 58 ? 1.896 -10.031 5.672 1 98.88 58 GLN B O 1
ATOM 1545 N N . ILE B 1 59 ? -0.167 -10.398 4.898 1 98.94 59 ILE B N 1
ATOM 1546 C CA . ILE B 1 59 ? -0.102 -9.328 3.908 1 98.94 59 ILE B CA 1
ATOM 1547 C C . ILE B 1 59 ? -1.392 -8.508 3.947 1 98.94 59 ILE B C 1
ATOM 1549 O O . ILE B 1 59 ? -2.398 -8.953 4.504 1 98.94 59 ILE B O 1
ATOM 1553 N N . GLU B 1 60 ? -1.418 -7.363 3.422 1 98.94 60 GLU B N 1
ATOM 1554 C CA . GLU B 1 60 ? -2.615 -6.582 3.119 1 98.94 60 GLU B CA 1
ATOM 1555 C C . GLU B 1 60 ? -2.521 -5.938 1.74 1 98.94 60 GLU B C 1
ATOM 1557 O O . GLU B 1 60 ? -1.447 -5.492 1.33 1 98.94 60 GLU B O 1
ATOM 1562 N N . ILE B 1 61 ? -3.586 -5.879 1.062 1 98.94 61 ILE B N 1
ATOM 1563 C CA . ILE B 1 61 ? -3.693 -5.316 -0.28 1 98.94 61 ILE B CA 1
ATOM 1564 C C . ILE B 1 61 ? -4.68 -4.152 -0.274 1 98.94 61 ILE B C 1
ATOM 1566 O O . ILE B 1 61 ? -5.723 -4.219 0.38 1 98.94 61 ILE B O 1
ATOM 1570 N N . CYS B 1 62 ? -4.375 -3.15 -0.996 1 98.94 62 CYS B N 1
ATOM 1571 C CA . CYS B 1 62 ? -5.293 -2.035 -1.205 1 98.94 62 CYS B CA 1
ATOM 1572 C C . CYS B 1 62 ? -5.266 -1.57 -2.656 1 98.94 62 CYS B C 1
ATOM 1574 O O . CYS B 1 62 ? -4.207 -1.548 -3.285 1 98.94 62 CYS B O 1
ATOM 1576 N N . ALA B 1 63 ? -6.359 -1.197 -3.184 1 98.75 63 ALA B N 1
ATOM 1577 C CA . ALA B 1 63 ? -6.504 -0.649 -4.527 1 98.75 63 ALA B CA 1
ATOM 1578 C C . ALA B 1 63 ? -7.727 0.261 -4.621 1 98.75 63 ALA B C 1
ATOM 1580 O O . ALA B 1 63 ? -8.664 0.131 -3.834 1 98.75 63 ALA B O 1
ATOM 1581 N N . MET B 1 64 ? -7.672 1.147 -5.492 1 97.69 64 MET B N 1
ATOM 1582 C CA . MET B 1 64 ? -8.789 2.059 -5.711 1 97.69 64 MET B CA 1
ATOM 1583 C C . MET B 1 64 ? -9.25 2.016 -7.164 1 97.69 64 MET B C 1
ATOM 1585 O O . MET B 1 64 ? -8.438 1.857 -8.078 1 97.69 64 MET B O 1
ATOM 1589 N N . ASP B 1 65 ? -10.547 2.146 -7.367 1 95.19 65 ASP B N 1
ATOM 1590 C CA . ASP B 1 65 ? -11.164 2.273 -8.688 1 95.19 65 ASP B CA 1
ATOM 1591 C C . ASP B 1 65 ? -12.438 3.105 -8.609 1 95.19 65 ASP B C 1
ATOM 1593 O O . ASP B 1 65 ? -13.406 2.717 -7.945 1 95.19 65 ASP B O 1
ATOM 1597 N N . ASP B 1 66 ? -12.492 4.23 -9.352 1 92.06 66 ASP B N 1
ATOM 1598 C CA . ASP B 1 66 ? -13.688 5.039 -9.562 1 92.06 66 ASP B CA 1
ATOM 1599 C C . ASP B 1 66 ? -14.367 5.371 -8.234 1 92.06 66 ASP B C 1
ATOM 1601 O O . ASP B 1 66 ? -15.555 5.082 -8.055 1 92.06 66 ASP B O 1
ATOM 1605 N N . GLY B 1 67 ? -13.664 5.926 -7.34 1 93.31 67 GLY B N 1
ATOM 1606 C CA . GLY B 1 67 ? -14.234 6.422 -6.098 1 93.31 67 GLY B CA 1
ATOM 1607 C C . GLY B 1 67 ? -14.43 5.332 -5.055 1 93.31 67 GLY B C 1
ATOM 1608 O O . GLY B 1 67 ? -14.867 5.609 -3.938 1 93.31 67 GLY B O 1
ATOM 1609 N N . LYS B 1 68 ? -14.18 4.055 -5.445 1 97.5 68 LYS B N 1
ATOM 1610 C CA . LYS B 1 68 ? -14.219 2.934 -4.512 1 97.5 68 LYS B CA 1
ATOM 1611 C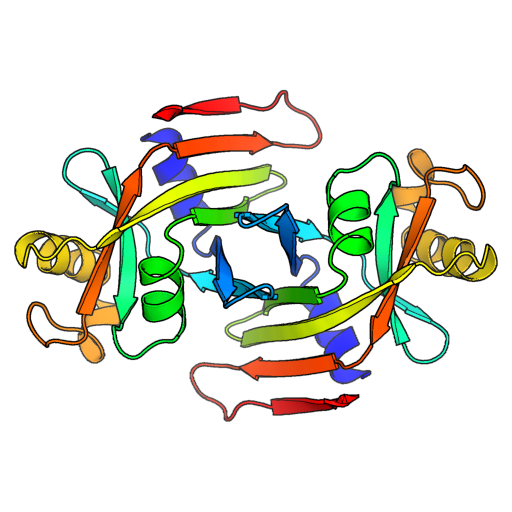 C . LYS B 1 68 ? -12.812 2.398 -4.234 1 97.5 68 LYS B C 1
ATOM 1613 O O . LYS B 1 68 ? -11.898 2.611 -5.031 1 97.5 68 LYS B O 1
ATOM 1618 N N . TRP B 1 69 ? -12.68 1.768 -3.062 1 98.56 69 TRP B N 1
ATOM 1619 C CA . TRP B 1 69 ? -11.406 1.114 -2.781 1 98.56 69 TRP B CA 1
ATOM 1620 C C . TRP B 1 69 ? -11.617 -0.207 -2.051 1 98.56 69 TRP B C 1
ATOM 1622 O O . TRP B 1 69 ? -12.688 -0.445 -1.486 1 98.56 69 TRP B O 1
ATOM 1632 N N . ILE B 1 70 ? -10.664 -1.051 -2.143 1 98.81 70 ILE B N 1
ATOM 1633 C CA . ILE B 1 70 ? -10.695 -2.348 -1.474 1 98.81 70 ILE B CA 1
ATOM 1634 C C . ILE B 1 70 ? -9.492 -2.482 -0.549 1 98.81 70 ILE B C 1
ATOM 1636 O O . ILE B 1 70 ? -8.398 -2.008 -0.871 1 98.81 70 ILE B O 1
ATOM 1640 N N . ARG B 1 71 ? -9.68 -3.061 0.601 1 98.81 71 ARG B N 1
ATOM 1641 C CA . ARG B 1 71 ? -8.625 -3.523 1.496 1 98.81 71 ARG B CA 1
ATOM 1642 C C . ARG B 1 71 ? -8.781 -5.012 1.801 1 98.81 71 ARG B C 1
ATOM 1644 O O . ARG B 1 71 ? -9.867 -5.473 2.137 1 98.81 71 ARG B O 1
ATOM 1651 N N . ILE B 1 72 ? -7.684 -5.691 1.646 1 98.94 72 ILE B N 1
ATOM 1652 C CA . ILE B 1 72 ? -7.715 -7.137 1.831 1 98.94 72 ILE B CA 1
ATOM 1653 C C . ILE B 1 72 ? -6.648 -7.551 2.846 1 98.94 72 ILE B C 1
ATOM 1655 O O . ILE B 1 72 ? -5.457 -7.316 2.631 1 98.94 72 ILE B O 1
ATOM 1659 N N . GLU B 1 73 ? -7.078 -8.078 3.936 1 98.88 73 GLU B N 1
ATOM 1660 C CA . GLU B 1 73 ? -6.188 -8.805 4.832 1 98.88 73 GLU B CA 1
ATOM 1661 C C . GLU B 1 73 ? -6.117 -10.289 4.461 1 98.88 73 GLU B C 1
ATOM 1663 O O . GLU B 1 73 ? -7.152 -10.922 4.242 1 98.88 73 GLU B O 1
ATOM 1668 N N . ALA B 1 74 ? -4.902 -10.789 4.391 1 98.94 74 ALA B N 1
ATOM 1669 C CA . ALA B 1 74 ? -4.766 -12.203 4.039 1 98.94 74 ALA B CA 1
ATOM 1670 C C . ALA B 1 74 ? -3.43 -12.758 4.52 1 98.94 74 ALA B C 1
ATOM 1672 O O . ALA B 1 74 ? -2.564 -12.008 4.977 1 98.94 74 ALA B O 1
ATOM 1673 N N . THR B 1 75 ? -3.314 -14.062 4.496 1 98.88 75 THR B N 1
ATOM 1674 C CA . THR B 1 75 ? -2.041 -14.766 4.586 1 98.88 75 THR B CA 1
ATOM 1675 C C . THR B 1 75 ? -1.65 -15.352 3.232 1 98.88 75 THR B C 1
ATOM 1677 O O . THR B 1 75 ? -2.488 -15.922 2.531 1 98.88 75 THR B O 1
ATOM 1680 N N . ALA B 1 76 ? -0.427 -15.164 2.84 1 98.94 76 ALA B N 1
ATOM 1681 C CA . ALA B 1 76 ? 0.053 -15.648 1.548 1 98.94 76 ALA B CA 1
ATOM 1682 C C . ALA B 1 76 ? 0.963 -16.859 1.718 1 98.94 76 ALA B C 1
ATOM 1684 O O . ALA B 1 76 ? 1.883 -16.844 2.541 1 98.94 76 ALA B O 1
ATOM 1685 N N . TYR B 1 77 ? 0.757 -17.875 0.867 1 98.75 77 TYR B N 1
ATOM 1686 C CA . TYR B 1 77 ? 1.544 -19.109 0.937 1 98.75 77 TYR B CA 1
ATOM 1687 C C . TYR B 1 77 ? 2.115 -19.469 -0.43 1 98.75 77 TYR B C 1
ATOM 1689 O O . TYR B 1 77 ? 1.409 -19.406 -1.439 1 98.75 77 TYR B O 1
ATOM 1697 N N . LEU B 1 78 ? 3.344 -19.844 -0.44 1 98.75 78 LEU B N 1
ATOM 1698 C CA . LEU B 1 78 ? 4.004 -20.266 -1.672 1 98.75 78 LEU B CA 1
ATOM 1699 C C . LEU B 1 78 ? 3.369 -21.531 -2.23 1 98.75 78 LEU B C 1
ATOM 1701 O O . LEU B 1 78 ? 3.074 -22.469 -1.479 1 98.75 78 LEU B O 1
ATOM 1705 N N . ASP B 1 79 ? 3.006 -21.5 -3.49 1 98.5 79 ASP B N 1
ATOM 1706 C CA . ASP B 1 79 ? 2.572 -22.703 -4.203 1 98.5 79 ASP B CA 1
ATOM 1707 C C . ASP B 1 79 ? 3.666 -23.203 -5.141 1 98.5 79 ASP B C 1
ATOM 1709 O O . ASP B 1 79 ? 3.924 -22.609 -6.188 1 98.5 79 ASP B O 1
ATOM 1713 N N . ASN B 1 80 ? 4.246 -24.344 -4.848 1 96.31 80 ASN B N 1
ATOM 1714 C CA . ASN B 1 80 ? 5.383 -24.891 -5.59 1 96.31 80 ASN B CA 1
ATOM 1715 C C . ASN B 1 80 ? 4.926 -25.703 -6.789 1 96.31 80 ASN B C 1
ATOM 1717 O O . ASN B 1 80 ? 5.75 -26.281 -7.508 1 96.31 80 ASN B O 1
ATOM 1721 N N . ASN B 1 81 ? 3.631 -25.75 -7.023 1 97.31 81 ASN B N 1
ATOM 1722 C CA . ASN B 1 81 ? 3.119 -26.469 -8.18 1 97.31 81 ASN B CA 1
ATOM 1723 C C . ASN B 1 81 ? 3.412 -25.734 -9.484 1 97.31 81 ASN B C 1
ATOM 1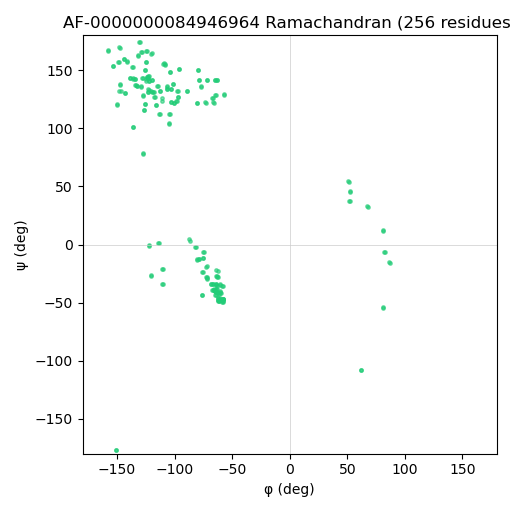725 O O . ASN B 1 81 ? 2.949 -24.609 -9.68 1 97.31 81 ASN B O 1
ATOM 1729 N N . ILE B 1 82 ? 4.133 -26.422 -10.383 1 98.19 82 ILE B N 1
ATOM 1730 C CA . ILE B 1 82 ? 4.547 -25.797 -11.633 1 98.19 82 ILE B CA 1
ATOM 1731 C C . ILE B 1 82 ? 3.318 -25.422 -12.453 1 98.19 82 ILE B C 1
ATOM 1733 O O . ILE B 1 82 ? 3.346 -24.438 -13.203 1 98.19 82 ILE B O 1
ATOM 1737 N N . ASP B 1 83 ? 2.205 -26.109 -12.305 1 98.62 83 ASP B N 1
ATOM 1738 C CA . ASP B 1 83 ? 0.986 -25.812 -13.047 1 98.62 83 ASP B CA 1
ATOM 1739 C C . ASP B 1 83 ? 0.391 -24.484 -12.617 1 98.62 83 ASP B C 1
ATOM 1741 O O . ASP B 1 83 ? -0.203 -23.766 -13.438 1 98.62 83 ASP B O 1
ATOM 1745 N N . ALA B 1 84 ? 0.519 -24.141 -11.336 1 98.62 84 ALA B N 1
ATOM 1746 C CA . ALA B 1 84 ? 0.076 -22.828 -10.867 1 98.62 84 ALA B CA 1
ATOM 1747 C C . ALA B 1 84 ? 0.89 -21.703 -11.508 1 98.62 84 ALA B C 1
ATOM 1749 O O . ALA B 1 84 ? 0.339 -20.672 -11.891 1 98.62 84 ALA B O 1
ATOM 1750 N N . GLN B 1 85 ? 2.195 -21.938 -11.617 1 98.69 85 GLN B N 1
ATOM 1751 C CA . GLN B 1 85 ? 3.053 -20.969 -12.297 1 98.69 85 GLN B CA 1
ATOM 1752 C C . GLN B 1 85 ? 2.65 -20.812 -13.758 1 98.69 85 GLN B C 1
ATOM 1754 O O . GLN B 1 85 ? 2.549 -19.688 -14.258 1 98.69 85 GLN B O 1
ATOM 1759 N N . LYS B 1 86 ? 2.432 -22 -14.422 1 98.62 86 LYS B N 1
ATOM 1760 C CA . LYS B 1 86 ? 2.01 -21.984 -15.82 1 98.62 86 LYS B CA 1
ATOM 1761 C C . LYS B 1 86 ? 0.708 -21.203 -15.992 1 98.62 86 LYS B C 1
ATOM 1763 O O . LYS B 1 86 ? 0.589 -20.375 -16.891 1 98.62 86 LYS B O 1
ATOM 1768 N N . HIS B 1 87 ? -0.227 -21.5 -15.125 1 98.62 87 HIS B N 1
ATOM 1769 C CA . HIS B 1 87 ? -1.526 -20.828 -15.188 1 98.62 87 HIS B CA 1
ATOM 1770 C C . HIS B 1 87 ? -1.381 -19.312 -15.07 1 98.62 87 HIS B C 1
ATOM 1772 O O . HIS B 1 87 ? -1.938 -18.578 -15.875 1 98.62 87 HIS B O 1
ATOM 1778 N N . MET B 1 88 ? -0.634 -18.844 -14.086 1 98.44 88 MET B N 1
ATOM 1779 C CA . MET B 1 88 ? -0.422 -17.422 -13.844 1 98.44 88 MET B CA 1
ATOM 1780 C C . MET B 1 88 ? 0.25 -16.75 -15.039 1 98.44 88 MET B C 1
ATOM 1782 O O . MET B 1 88 ? -0.218 -15.719 -15.523 1 98.44 88 MET B O 1
ATOM 1786 N N . LEU B 1 89 ? 1.312 -17.375 -15.547 1 98.25 89 LEU B N 1
ATOM 1787 C CA . LEU B 1 89 ? 2.102 -16.75 -16.594 1 98.25 89 LEU B CA 1
ATOM 1788 C C . LEU B 1 89 ? 1.349 -16.766 -17.922 1 98.25 89 LEU B C 1
ATOM 1790 O O . LEU B 1 89 ? 1.559 -15.898 -18.781 1 98.25 89 LEU B O 1
ATOM 1794 N N . ALA B 1 90 ? 0.453 -17.766 -18.125 1 98.19 90 ALA B N 1
ATOM 1795 C CA . ALA B 1 90 ? -0.41 -17.781 -19.312 1 98.19 90 ALA B CA 1
ATOM 1796 C C . ALA B 1 90 ? -1.354 -16.578 -19.312 1 98.19 90 ALA B C 1
ATOM 1798 O O . ALA B 1 90 ? -1.679 -16.047 -20.375 1 98.19 90 ALA B O 1
ATOM 1799 N N . ALA B 1 91 ? -1.792 -16.188 -18.125 1 97.62 91 ALA B N 1
ATOM 1800 C CA . ALA B 1 91 ? -2.723 -15.062 -18 1 97.62 91 ALA B CA 1
ATOM 1801 C C . ALA B 1 91 ? -2.004 -13.734 -18.172 1 97.62 91 ALA B C 1
ATOM 1803 O O . ALA B 1 91 ? -2.637 -12.703 -18.438 1 97.62 91 ALA B O 1
ATOM 1804 N N . TYR B 1 92 ? -0.725 -13.695 -17.938 1 97.75 92 TYR B N 1
ATOM 1805 C CA . TYR B 1 92 ? 0.077 -12.477 -18.047 1 97.75 92 TYR B CA 1
ATOM 1806 C C . TYR B 1 92 ? 1.282 -12.703 -18.953 1 97.75 92 TYR B C 1
ATOM 1808 O O . TYR B 1 92 ? 2.424 -12.719 -18.484 1 97.75 92 TYR B O 1
ATOM 1816 N N . PRO B 1 93 ? 1.081 -12.695 -20.281 1 96.88 93 PRO B N 1
ATOM 1817 C CA . PRO B 1 93 ? 2.139 -13.039 -21.234 1 96.88 93 PRO B CA 1
ATOM 1818 C C . PRO B 1 93 ? 3.318 -12.07 -21.188 1 96.88 93 PRO B C 1
ATOM 1820 O O . PRO B 1 93 ? 4.453 -12.453 -21.484 1 96.88 93 PRO B O 1
ATOM 1823 N N . SER B 1 94 ? 3.076 -10.836 -20.812 1 95.19 94 SER B N 1
ATOM 1824 C CA . SER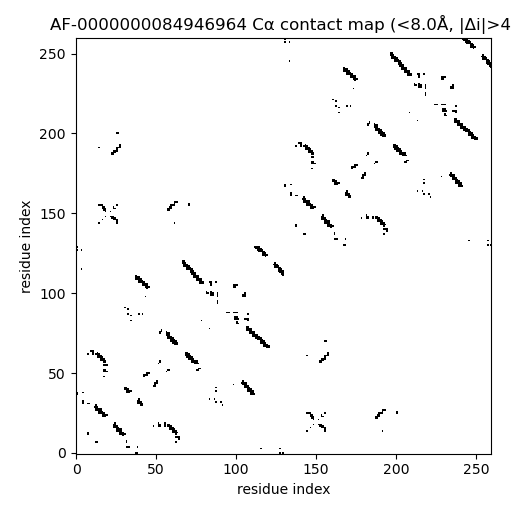 B 1 94 ? 4.145 -9.844 -20.734 1 95.19 94 SER B CA 1
ATOM 1825 C C . SER B 1 94 ? 5.195 -10.234 -19.703 1 95.19 94 SER B C 1
ATOM 1827 O O . SER B 1 94 ? 6.34 -9.773 -19.766 1 95.19 94 SER B O 1
ATOM 1829 N N . LEU B 1 95 ? 4.852 -11.07 -18.719 1 96.31 95 LEU B N 1
ATOM 1830 C CA . LEU B 1 95 ? 5.758 -11.484 -17.656 1 96.31 95 LEU B CA 1
ATOM 1831 C C . LEU B 1 95 ? 6.684 -12.602 -18.141 1 96.31 95 LEU B C 1
ATOM 1833 O O . LEU B 1 95 ? 7.688 -12.906 -17.484 1 96.31 95 LEU B O 1
ATOM 1837 N N . GLN B 1 96 ? 6.398 -13.18 -19.234 1 96.12 96 GLN B N 1
ATOM 1838 C CA . GLN B 1 96 ? 7.098 -14.391 -19.672 1 96.12 96 GLN B CA 1
ATOM 1839 C C . GLN B 1 96 ? 8.492 -14.055 -20.188 1 96.12 96 GLN B C 1
ATOM 1841 O O . GLN B 1 96 ? 9.32 -14.953 -20.375 1 96.12 96 GLN B O 1
ATOM 1846 N N . LYS B 1 97 ? 8.805 -12.828 -20.391 1 95.06 97 LYS B N 1
ATOM 1847 C CA . LYS B 1 97 ? 10.164 -12.406 -20.719 1 95.06 97 LYS B CA 1
ATOM 1848 C C . LYS B 1 97 ? 11.078 -12.531 -19.5 1 95.06 97 LYS B C 1
ATOM 1850 O O . LYS B 1 97 ? 12.273 -12.812 -19.641 1 95.06 97 LYS B O 1
ATOM 1855 N N . MET B 1 98 ? 10.508 -12.383 -18.344 1 95.44 98 MET B N 1
ATOM 1856 C CA . MET B 1 98 ? 11.281 -12.305 -17.109 1 95.44 98 MET B CA 1
ATOM 1857 C C . MET B 1 98 ? 11.078 -13.555 -16.25 1 95.44 98 MET B C 1
ATOM 1859 O O . MET B 1 98 ? 11.914 -13.883 -15.406 1 95.44 98 MET B O 1
ATOM 1863 N N . TYR B 1 99 ? 9.977 -14.25 -16.5 1 98 99 TYR B N 1
ATOM 1864 C CA . TYR B 1 99 ? 9.586 -15.375 -15.648 1 98 99 TYR B CA 1
ATOM 1865 C C . TYR B 1 99 ? 9.195 -16.578 -16.5 1 98 99 TYR B C 1
ATOM 1867 O O . TYR B 1 99 ? 8.484 -16.438 -17.5 1 98 99 TYR B O 1
ATOM 1875 N N . GLN B 1 100 ? 9.672 -17.781 -16.047 1 98 100 GLN B N 1
ATOM 1876 C CA . GLN B 1 100 ? 9.312 -19.047 -16.656 1 98 100 GLN B CA 1
ATOM 1877 C C . GLN B 1 100 ? 8.953 -20.094 -15.594 1 98 100 GLN B C 1
ATOM 1879 O O . GLN B 1 100 ? 9.594 -20.156 -14.539 1 98 100 GLN B O 1
ATOM 1884 N N . PRO B 1 101 ? 7.949 -20.875 -15.992 1 98.06 101 PRO B N 1
ATOM 1885 C CA . PRO B 1 101 ? 7.664 -21.953 -15.039 1 98.06 101 PRO B CA 1
ATOM 1886 C C . PRO B 1 101 ? 8.875 -22.844 -14.758 1 98.06 101 PRO B C 1
ATOM 1888 O O . PRO B 1 101 ? 9.578 -23.25 -15.695 1 98.06 101 PRO B O 1
ATOM 1891 N N . GLY B 1 102 ? 9.148 -23.016 -13.492 1 97.94 102 GLY B N 1
ATOM 1892 C CA . GLY B 1 102 ? 10.211 -23.922 -13.102 1 97.94 102 GLY B CA 1
ATOM 1893 C C . GLY B 1 102 ? 11.594 -23.297 -13.211 1 97.94 102 GLY B C 1
ATOM 1894 O O . GLY B 1 102 ? 12.602 -23.984 -13.078 1 97.94 102 GLY B O 1
ATOM 1895 N N . ASP B 1 103 ? 11.719 -22 -13.391 1 98 103 ASP B N 1
ATOM 1896 C CA . ASP B 1 103 ? 13.016 -21.359 -13.617 1 98 103 ASP B CA 1
ATOM 1897 C C . ASP B 1 103 ? 13.75 -21.125 -12.305 1 98 103 ASP B C 1
ATOM 1899 O O . ASP B 1 103 ? 14.852 -20.562 -12.297 1 98 103 ASP B O 1
ATOM 1903 N N . GLY B 1 104 ? 13.133 -21.469 -11.203 1 97.69 104 GLY B N 1
ATOM 1904 C CA . GLY B 1 104 ? 13.742 -21.25 -9.898 1 97.69 104 GLY B CA 1
ATOM 1905 C C . GLY B 1 104 ? 13.477 -19.875 -9.32 1 97.69 104 GLY B C 1
ATOM 1906 O O . GLY B 1 104 ? 13.609 -19.656 -8.117 1 97.69 104 GLY B O 1
ATOM 1907 N N . ASN B 1 105 ? 13.039 -18.969 -10.117 1 98.38 105 ASN B N 1
ATOM 1908 C CA . ASN B 1 105 ? 12.773 -17.609 -9.68 1 98.38 105 ASN B CA 1
ATOM 1909 C C . ASN B 1 105 ? 11.281 -17.297 -9.664 1 98.38 105 ASN B C 1
ATOM 1911 O O . ASN B 1 105 ? 10.805 -16.562 -8.805 1 98.38 105 ASN B O 1
ATOM 1915 N N . THR B 1 106 ? 10.547 -17.906 -10.625 1 98.69 106 THR B N 1
ATOM 1916 C CA . THR B 1 106 ? 9.109 -17.656 -10.688 1 98.69 106 THR B CA 1
ATOM 1917 C C . THR B 1 106 ? 8.414 -18.234 -9.461 1 98.69 106 THR B C 1
ATOM 1919 O O . THR B 1 106 ? 8.531 -19.422 -9.164 1 98.69 106 THR B O 1
ATOM 1922 N N . GLU B 1 107 ? 7.73 -17.359 -8.766 1 98.75 107 GLU B N 1
ATOM 1923 C CA . GLU B 1 107 ? 6.953 -17.797 -7.609 1 98.75 107 GLU B CA 1
ATOM 1924 C C . GLU B 1 107 ? 5.508 -17.297 -7.699 1 98.75 107 GLU B C 1
ATOM 1926 O O . GLU B 1 107 ? 5.254 -16.188 -8.156 1 98.75 107 GLU B O 1
ATOM 1931 N N . VAL B 1 108 ? 4.586 -18.094 -7.27 1 98.88 108 VAL B N 1
ATOM 1932 C CA . VAL B 1 108 ? 3.193 -17.719 -7.07 1 98.88 108 VAL B CA 1
ATOM 1933 C C . VAL B 1 108 ? 2.773 -18.031 -5.637 1 98.88 108 VAL B C 1
ATOM 1935 O O . VAL B 1 108 ? 3.24 -19 -5.043 1 98.88 108 VAL B O 1
ATOM 1938 N N . PHE B 1 109 ? 2.004 -17.172 -5.066 1 98.94 109 PHE B N 1
ATOM 1939 C CA . PHE B 1 109 ? 1.458 -17.312 -3.723 1 98.94 109 PHE B CA 1
ATOM 1940 C C . PHE B 1 109 ? -0.065 -17.328 -3.754 1 98.94 109 PHE B C 1
ATOM 1942 O O . PHE B 1 109 ? -0.682 -16.516 -4.438 1 98.94 109 PHE B O 1
ATOM 1949 N N . TYR B 1 110 ? -0.682 -18.25 -3.102 1 98.81 110 TYR B N 1
ATOM 1950 C CA . TYR B 1 110 ? -2.129 -18.188 -2.928 1 98.81 110 TYR B CA 1
ATOM 1951 C C . TYR B 1 110 ? -2.494 -17.562 -1.587 1 98.81 110 TYR B C 1
ATOM 1953 O O . TYR B 1 110 ? -1.73 -17.656 -0.624 1 98.81 110 TYR B O 1
ATOM 1961 N N . LEU B 1 111 ? -3.609 -16.938 -1.518 1 98.81 111 LEU B N 1
ATOM 1962 C CA . LEU B 1 111 ? -4.059 -16.219 -0.333 1 98.81 111 LEU B CA 1
ATOM 1963 C C . LEU B 1 111 ? -5.078 -17.031 0.452 1 98.81 111 LEU B C 1
ATOM 1965 O O . LEU B 1 111 ? -5.941 -17.688 -0.138 1 98.81 111 LEU B O 1
ATOM 1969 N N . ARG B 1 112 ? -4.914 -16.984 1.719 1 98.5 112 ARG B N 1
ATOM 1970 C CA . ARG B 1 112 ? -5.844 -17.625 2.652 1 98.5 112 ARG B CA 1
ATOM 1971 C C . ARG B 1 112 ? -6.289 -16.641 3.729 1 98.5 112 ARG B C 1
ATOM 1973 O O . ARG B 1 112 ? -5.711 -15.555 3.863 1 98.5 112 ARG B O 1
ATOM 1980 N N . ASN B 1 113 ? -7.438 -17.078 4.48 1 98.56 113 ASN B N 1
ATOM 1981 C CA . ASN B 1 113 ? -7.961 -16.234 5.555 1 98.56 113 ASN B CA 1
ATOM 1982 C C . ASN B 1 113 ? -8.219 -14.805 5.078 1 98.56 113 ASN B C 1
ATOM 1984 O O . ASN B 1 113 ? -7.824 -13.844 5.742 1 98.56 113 ASN B O 1
ATOM 1988 N N . VAL B 1 114 ? -8.844 -14.742 3.922 1 98.75 114 VAL B N 1
ATOM 1989 C CA . VAL B 1 114 ? -9.039 -13.461 3.258 1 98.75 114 VAL B CA 1
ATOM 1990 C C . VAL B 1 114 ? -10.227 -12.734 3.877 1 98.75 114 VAL B C 1
ATOM 1992 O O . VAL B 1 114 ? -11.328 -13.289 3.971 1 98.75 114 VAL B O 1
ATOM 1995 N N . THR B 1 115 ? -10.039 -11.602 4.367 1 98.88 115 THR B N 1
ATOM 1996 C CA . THR B 1 115 ? -11.078 -10.625 4.668 1 98.88 115 THR B CA 1
ATOM 1997 C C . THR B 1 115 ? -10.945 -9.398 3.77 1 98.88 115 THR B C 1
ATOM 1999 O O . THR B 1 115 ? -9.961 -8.672 3.854 1 98.88 115 THR B O 1
ATOM 2002 N N . ALA B 1 116 ? -11.875 -9.211 2.904 1 98.88 116 ALA B N 1
ATOM 2003 C CA . ALA B 1 116 ? -11.859 -8.102 1.954 1 98.88 116 ALA B CA 1
ATOM 2004 C C . ALA B 1 116 ? -13.016 -7.141 2.217 1 98.88 116 ALA B C 1
ATOM 2006 O O . ALA B 1 116 ? -14.133 -7.566 2.525 1 98.88 116 ALA B O 1
ATOM 2007 N N . LYS B 1 117 ? -12.734 -5.965 2.18 1 98.56 117 LYS B N 1
ATOM 2008 C CA . LYS B 1 117 ? -13.742 -4.914 2.332 1 98.56 117 LYS B CA 1
ATOM 2009 C C . LYS B 1 117 ? -13.688 -3.934 1.164 1 98.56 117 LYS B C 1
ATOM 2011 O O . LYS B 1 117 ? -12.641 -3.357 0.875 1 98.56 117 LYS B O 1
ATOM 2016 N N . ILE B 1 118 ? -14.742 -3.775 0.43 1 98.31 118 ILE B N 1
ATOM 2017 C CA . ILE B 1 118 ? -14.883 -2.742 -0.59 1 98.31 118 ILE B CA 1
ATOM 2018 C C . ILE B 1 118 ? -15.664 -1.56 -0.023 1 98.31 118 ILE B C 1
ATOM 2020 O O . ILE B 1 118 ? -16.781 -1.727 0.475 1 98.31 118 ILE B O 1
ATOM 2024 N N . CYS B 1 119 ? -15.062 -0.475 -0.093 1 97.5 119 CYS B N 1
ATOM 2025 C CA . CYS B 1 119 ? -15.633 0.709 0.542 1 97.5 119 CYS B CA 1
ATOM 2026 C C . CYS B 1 119 ? -15.789 1.843 -0.464 1 97.5 119 CYS B C 1
ATOM 2028 O O . CYS B 1 119 ? -15.164 1.831 -1.524 1 97.5 119 CYS B O 1
ATOM 2030 N N . SER B 1 120 ? -16.672 2.75 -0.174 1 94.88 120 SER B N 1
ATOM 2031 C CA . SER B 1 120 ? -16.875 4.035 -0.837 1 94.88 120 SER B CA 1
ATOM 2032 C C . SER B 1 120 ? -17.359 5.094 0.145 1 94.88 120 SER B C 1
ATOM 2034 O O . SER B 1 120 ? -17.609 4.797 1.313 1 94.88 120 SER B O 1
ATOM 2036 N N . PHE B 1 121 ? -17.375 6.352 -0.267 1 90.19 121 PHE B N 1
ATOM 2037 C CA . PHE B 1 121 ? -17.844 7.422 0.607 1 90.19 121 PHE B CA 1
ATOM 2038 C C . PHE B 1 121 ? -19.359 7.461 0.661 1 90.19 121 PHE B C 1
ATOM 2040 O O . PHE B 1 121 ? -19.938 8.102 1.54 1 90.19 121 PHE B O 1
ATOM 2047 N N . THR B 1 122 ? -20.016 6.773 -0.195 1 90.88 122 THR B N 1
ATOM 2048 C CA . THR B 1 122 ? -21.453 6.973 -0.346 1 90.88 122 THR B CA 1
ATOM 2049 C C . THR B 1 122 ? -22.219 5.684 -0.06 1 90.88 122 THR B C 1
ATOM 2051 O O . THR B 1 122 ? -23.375 5.715 0.38 1 90.88 122 THR B O 1
ATOM 2054 N N . GLU B 1 123 ? -21.625 4.531 -0.255 1 93.19 123 GLU B N 1
ATOM 2055 C CA . GLU B 1 123 ? -22.297 3.244 -0.114 1 93.19 123 GLU B CA 1
ATOM 2056 C C . GLU B 1 123 ? -21.812 2.494 1.12 1 93.19 123 GLU B C 1
ATOM 2058 O O . GLU B 1 123 ? -20.688 2.729 1.593 1 93.19 123 GLU B O 1
ATOM 2063 N N . GLU B 1 124 ? -22.625 1.589 1.649 1 95.44 124 GLU B N 1
ATOM 2064 C CA . GLU B 1 124 ? -22.203 0.688 2.715 1 95.44 124 GLU B CA 1
ATOM 2065 C C . GLU B 1 124 ? -21.078 -0.234 2.242 1 95.44 124 GLU B C 1
ATOM 2067 O O . GLU B 1 124 ? -21.125 -0.754 1.126 1 95.44 124 GLU B O 1
ATOM 2072 N N . PRO B 1 125 ? -20.172 -0.474 3.082 1 96.56 125 PRO B N 1
ATOM 2073 C CA . PRO B 1 125 ? -19.078 -1.368 2.703 1 96.56 125 PRO B CA 1
ATOM 2074 C C . PRO B 1 125 ? -19.547 -2.801 2.449 1 96.56 125 PRO B C 1
ATOM 2076 O O . PRO B 1 125 ? -20.484 -3.27 3.096 1 96.56 125 PRO B O 1
ATOM 2079 N N . LYS B 1 126 ? -19 -3.455 1.462 1 97.69 126 LYS B N 1
ATOM 2080 C CA . LYS B 1 126 ? -19.188 -4.887 1.234 1 97.69 126 LYS B CA 1
ATOM 2081 C C . LYS B 1 126 ? -18.016 -5.691 1.814 1 97.69 126 LYS B C 1
ATOM 2083 O O . LYS B 1 126 ? -16.859 -5.422 1.507 1 97.69 126 LYS B O 1
ATOM 2088 N N . ILE B 1 127 ? -18.375 -6.66 2.643 1 98.31 127 ILE B N 1
ATOM 2089 C CA . ILE B 1 127 ? -17.344 -7.453 3.307 1 98.31 127 ILE B CA 1
ATOM 2090 C C . ILE B 1 127 ? -17.375 -8.891 2.785 1 98.31 127 ILE B C 1
ATOM 2092 O O . ILE B 1 127 ? -18.453 -9.477 2.641 1 98.31 127 ILE B O 1
ATOM 2096 N N . PHE B 1 128 ? -16.234 -9.414 2.445 1 98.38 128 PHE B N 1
ATOM 2097 C CA . PHE B 1 128 ? -16.062 -10.789 1.98 1 98.38 128 PHE B CA 1
ATOM 2098 C C . PHE B 1 128 ? -15.078 -11.547 2.857 1 98.38 128 PHE B C 1
ATOM 2100 O O . PHE B 1 128 ? -14.047 -10.992 3.258 1 98.38 128 PHE B O 1
ATOM 2107 N N . LYS B 1 129 ? -15.516 -12.766 3.234 1 97.88 129 LYS B N 1
ATOM 2108 C CA . LYS B 1 129 ? -14.602 -13.641 3.965 1 97.88 129 LYS B CA 1
ATOM 2109 C C . LYS B 1 129 ? -14.5 -15.016 3.297 1 97.88 129 LYS B C 1
ATOM 2111 O O . LYS B 1 129 ? -15.523 -15.625 2.967 1 97.88 129 LYS B O 1
ATOM 2116 N N . PHE B 1 130 ? -13.32 -15.398 3.068 1 96.38 130 PHE B N 1
ATOM 2117 C CA . PHE B 1 130 ? -13.125 -16.734 2.506 1 96.38 130 PHE B CA 1
ATOM 2118 C C . PHE B 1 130 ? -11.711 -17.234 2.77 1 96.38 130 PHE B C 1
ATOM 2120 O O . PHE B 1 130 ? -10.82 -16.438 3.102 1 96.38 130 PHE B O 1
#

Radius of gyration: 18.65 Å; Cα contacts (8 Å, |Δi|>4): 585; chains: 2; bounding box: 40×52×40 Å

Foldseek 3Di:
DVVVQVVLQQLQKKKKWFDDPNDIDIDIARFWDDDPNWIKGKFWCVDVVVVRCVVPQWMWMWGDDDQKMKIKTWGKDWDLDLVVLVVRCVVPVVCVVPDDRPPNTIIMITTAQIWMWMDGPPDDIDIDTD/DVVVQVVLQQLQKKKKWFDDPNDIDIDIARFWDDDPNWIKGKFWCVDVVVVRCVVPQWMWMWGDDDQKMKIKTWGKDWDLDLVVLVVRCVVPVVCVVPDDRPPNTIIMITTAQIWMWMDGPPDDIDIDTD

Sequence (260 aa):
MNEVYEFLKKCGTYYLATVEGYKPRVRPFGTIDLYNNRLYIQTGKVKAVSRQIKENPQIEICAMDDGKWIRIEATAYLDNNIDAQKHMLAAYPSLQKMYQPGDGNTEVFYLRNVTAKICSFTEEPKIFKFMNEVYEFLKKCGTYYLATVEGYKPRVRPFGTIDLYNNRLYIQTGKVKAVSRQIKENPQIEICAMDDGKWIRIEATAYLDNNIDAQKHMLAAYPSLQKMYQPGDGNTEVFYLRNVTAKICSFTEEPKIFKF

Solvent-accessible surface area (backbone atoms only — not comparable to full-atom values): 13785 Å² total; per-residue (Å²): 110,67,67,60,49,52,50,53,59,70,38,46,49,35,34,45,13,31,29,56,91,82,35,22,36,44,41,81,44,68,62,72,44,79,55,95,92,29,50,31,39,68,54,41,54,88,40,67,66,45,53,27,34,74,76,38,32,43,30,14,34,26,37,57,52,95,77,27,35,38,38,31,42,28,34,48,40,81,49,88,49,53,64,60,38,45,53,53,42,67,76,36,62,82,50,50,84,84,39,46,67,80,66,78,34,55,39,34,28,39,52,38,74,32,42,34,37,40,38,44,94,84,53,80,65,48,76,45,77,87,108,67,68,59,50,50,51,53,59,69,38,46,48,36,35,45,12,30,30,55,91,83,35,23,36,44,44,80,44,68,62,74,45,79,56,96,91,28,49,30,40,67,53,42,54,85,39,68,66,44,52,26,35,74,75,38,33,43,29,14,34,26,37,57,52,95,77,28,36,39,38,32,41,30,34,48,39,81,50,87,48,53,65,59,38,44,54,53,40,68,76,37,62,84,50,50,84,83,37,45,68,79,66,78,33,55,41,34,26,38,50,38,74,32,41,34,38,41,39,44,92,83,52,81,65,48,77,45,77,88